Protein AF-A0AAD8AQG2-F1 (afdb_monomer_lite)

Secondary structure (DSSP, 8-state):
----GGGGGTSS-SSSS--HHHHHHHHHHHTTTS-STTPPPSGGGEEE---HHHHHHHHHHHHHHHHHHHHHHHHHHHHHHHHHHHHHHTS-HHHHHHHHHHHHS-GGG--HHHHHHHHH-GGG---TTTGGGT-HHHHHHHHHHHHHHHHHHHTTSPPP-EEE---PPTT-----EEEGGG-TTSEEEE------GGGS--

Organism: Biomphalaria pfeifferi (NCBI:txid112525)

Structure (mmCIF, N/CA/C/O backbone):
data_AF-A0AAD8AQG2-F1
#
_entry.id   AF-A0AAD8AQG2-F1
#
loop_
_atom_site.group_PDB
_atom_site.id
_atom_site.type_symbol
_atom_site.label_atom_id
_atom_site.label_alt_id
_atom_site.label_comp_id
_atom_site.label_asym_id
_atom_site.label_entity_id
_atom_site.label_seq_id
_atom_site.pdbx_PDB_ins_code
_atom_site.Cartn_x
_atom_site.Cartn_y
_atom_site.Cartn_z
_atom_site.occupancy
_atom_site.B_iso_or_equiv
_atom_site.auth_seq_id
_atom_site.auth_comp_id
_atom_site.auth_asym_id
_atom_site.auth_atom_id
_atom_site.pdbx_PDB_model_num
ATOM 1 N N . MET A 1 1 ? 20.136 17.954 -33.562 1.00 39.88 1 MET A N 1
ATOM 2 C CA . MET A 1 1 ? 18.792 17.730 -34.135 1.00 39.88 1 MET A CA 1
ATOM 3 C C . MET A 1 1 ? 18.296 16.401 -33.600 1.00 39.88 1 MET A C 1
ATOM 5 O O . MET A 1 1 ? 18.962 15.406 -33.838 1.00 39.88 1 MET A O 1
ATOM 9 N N . ALA A 1 2 ? 17.225 16.388 -32.808 1.00 46.78 2 ALA A N 1
ATOM 10 C CA . ALA A 1 2 ? 16.608 15.146 -32.346 1.00 46.78 2 ALA A CA 1
ATOM 11 C C . ALA A 1 2 ? 15.548 14.725 -33.372 1.00 46.78 2 ALA A C 1
ATOM 13 O O . ALA A 1 2 ? 14.702 15.540 -33.731 1.00 46.78 2 ALA A O 1
ATOM 14 N N . TRP A 1 3 ? 15.620 13.493 -33.871 1.00 62.47 3 TRP A N 1
ATOM 15 C CA . TRP A 1 3 ? 14.586 12.920 -34.733 1.00 62.47 3 TRP A CA 1
ATOM 16 C C . TRP A 1 3 ? 13.402 12.503 -33.856 1.00 62.47 3 TRP A C 1
ATOM 18 O O . TRP A 1 3 ? 13.577 11.769 -32.883 1.00 62.47 3 TRP A O 1
ATOM 28 N N . THR A 1 4 ? 12.197 12.986 -34.154 1.00 68.88 4 THR A N 1
ATOM 29 C CA . THR A 1 4 ? 10.999 12.612 -33.395 1.00 68.88 4 THR A CA 1
ATOM 30 C C . THR A 1 4 ? 10.341 11.396 -34.033 1.00 68.88 4 THR A C 1
ATOM 32 O O . THR A 1 4 ? 9.684 11.512 -35.060 1.00 68.88 4 THR A O 1
ATOM 35 N N . VAL A 1 5 ? 10.440 10.232 -33.393 1.00 81.56 5 VAL A N 1
ATOM 36 C CA . VAL A 1 5 ? 9.781 8.999 -33.868 1.00 81.56 5 VAL A CA 1
ATOM 37 C C . VAL A 1 5 ? 8.261 8.988 -33.637 1.00 81.56 5 VAL A C 1
ATOM 39 O O . VAL A 1 5 ? 7.582 8.069 -34.069 1.00 81.56 5 VAL A O 1
ATOM 42 N N . GLY A 1 6 ? 7.692 9.994 -32.962 1.00 82.69 6 GLY A N 1
ATOM 43 C CA . GLY A 1 6 ? 6.295 9.980 -32.505 1.00 82.69 6 GLY A CA 1
ATOM 44 C C . GLY A 1 6 ? 5.243 9.856 -33.615 1.00 82.69 6 GLY A C 1
ATOM 45 O O . GLY A 1 6 ? 4.237 9.182 -33.416 1.00 82.69 6 GLY A O 1
ATOM 46 N N . CYS A 1 7 ? 5.480 10.427 -34.804 1.00 88.38 7 CYS A N 1
ATOM 47 C CA . CYS A 1 7 ? 4.538 10.272 -35.923 1.00 88.38 7 CYS A CA 1
ATOM 48 C C . CYS A 1 7 ? 4.459 8.817 -36.416 1.00 88.38 7 CYS A C 1
ATOM 50 O O . CYS A 1 7 ? 3.420 8.412 -36.935 1.00 88.38 7 CYS A O 1
ATOM 52 N N . ALA A 1 8 ? 5.518 8.026 -36.196 1.00 94.19 8 ALA A N 1
ATOM 53 C CA . ALA A 1 8 ? 5.560 6.615 -36.555 1.00 94.19 8 ALA A CA 1
ATOM 54 C C . ALA A 1 8 ? 4.689 5.722 -35.645 1.00 94.19 8 ALA A C 1
ATOM 56 O O . ALA A 1 8 ? 4.584 4.524 -35.871 1.00 94.19 8 ALA A O 1
ATOM 57 N N . GLN A 1 9 ? 4.031 6.266 -34.614 1.00 93.81 9 GLN A N 1
ATOM 58 C CA . GLN A 1 9 ? 3.146 5.480 -33.749 1.00 93.81 9 GLN A CA 1
ATOM 59 C C . GLN A 1 9 ? 1.919 4.944 -34.501 1.00 93.81 9 GLN A C 1
ATOM 61 O O . GLN A 1 9 ? 1.492 3.810 -34.279 1.00 93.8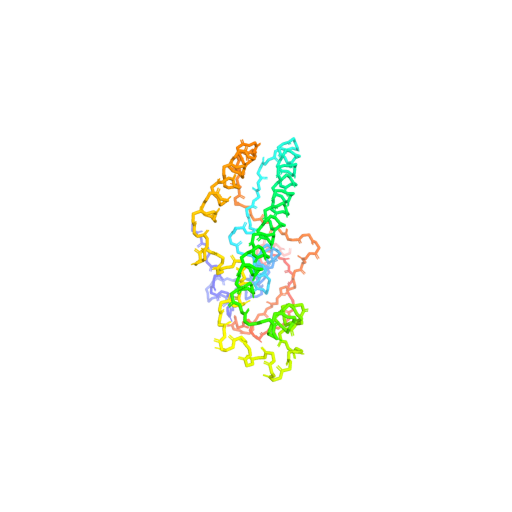1 9 GLN A O 1
ATOM 66 N N . CYS A 1 10 ? 1.336 5.746 -35.395 1.00 94.88 10 CYS A N 1
ATOM 67 C CA . CYS A 1 10 ? 0.058 5.423 -36.039 1.00 94.88 10 CYS A CA 1
ATOM 68 C C . CYS A 1 10 ? 0.199 5.007 -37.511 1.00 94.88 10 CYS A C 1
ATOM 70 O O . CYS A 1 10 ? -0.660 4.313 -38.048 1.00 94.88 10 CYS A O 1
ATOM 72 N N . HIS A 1 11 ? 1.245 5.450 -38.192 1.00 94.31 11 HIS A N 1
ATOM 73 C CA . HIS A 1 11 ? 1.512 5.155 -39.598 1.00 94.31 11 HIS A CA 1
ATOM 74 C C . HIS A 1 11 ? 3.012 5.296 -39.849 1.00 94.31 11 HIS A C 1
ATOM 76 O O . HIS A 1 11 ? 3.701 5.821 -38.987 1.00 94.31 11 HIS A O 1
ATOM 82 N N . ASP A 1 12 ? 3.529 4.880 -41.004 1.00 93.44 12 ASP A N 1
ATOM 83 C CA . ASP A 1 12 ? 4.932 5.151 -41.345 1.00 93.44 12 ASP A CA 1
ATOM 84 C C . ASP A 1 12 ? 5.211 6.654 -41.305 1.00 93.44 12 ASP A C 1
ATOM 86 O O . ASP A 1 12 ? 4.379 7.460 -41.732 1.00 93.44 12 ASP A O 1
ATOM 90 N N . HIS A 1 13 ? 6.357 7.053 -40.763 1.00 92.75 13 HIS A N 1
ATOM 91 C CA . HIS A 1 13 ? 6.675 8.461 -40.594 1.00 92.75 13 HIS A CA 1
ATOM 92 C C . HIS A 1 13 ? 6.576 9.214 -41.933 1.00 92.75 13 HIS A C 1
ATOM 94 O O . HIS A 1 13 ? 6.994 8.733 -42.981 1.00 92.75 13 HIS A O 1
ATOM 100 N N . ARG A 1 14 ? 5.981 10.414 -41.911 1.00 89.69 14 ARG A N 1
ATOM 101 C CA . ARG A 1 14 ? 5.575 11.119 -43.139 1.00 89.69 14 ARG A CA 1
ATOM 102 C C . ARG A 1 14 ? 6.747 11.531 -44.039 1.00 89.69 14 ARG A C 1
ATOM 104 O O . ARG A 1 14 ? 6.569 11.619 -45.250 1.00 89.69 14 ARG A O 1
ATOM 111 N N . TYR A 1 15 ? 7.881 11.879 -43.437 1.00 88.81 15 TYR A N 1
ATOM 112 C CA . TYR A 1 15 ? 9.027 12.468 -44.140 1.00 88.81 15 TYR A CA 1
ATOM 113 C C . TYR A 1 15 ? 10.280 11.603 -44.005 1.00 88.81 15 TYR A C 1
ATOM 115 O O . TYR A 1 15 ? 10.919 11.281 -44.999 1.00 88.81 15 TYR A O 1
ATOM 123 N N . ASP A 1 16 ? 10.601 11.209 -42.775 1.00 89.38 16 ASP A N 1
ATOM 124 C CA . ASP A 1 16 ? 11.723 10.314 -42.489 1.00 89.38 16 ASP A CA 1
ATOM 125 C C . ASP A 1 16 ? 11.406 8.836 -42.795 1.00 89.38 16 ASP A C 1
ATOM 127 O O . ASP A 1 16 ? 10.269 8.408 -42.591 1.00 89.38 16 ASP A O 1
ATOM 131 N N . PRO A 1 17 ? 12.401 8.032 -43.219 1.00 90.50 17 PRO A N 1
ATOM 132 C CA . PRO A 1 17 ? 12.257 6.604 -43.525 1.00 90.50 17 PRO A CA 1
ATOM 133 C C . PRO A 1 17 ? 12.178 5.744 -42.248 1.00 90.50 17 PRO A C 1
ATOM 135 O O . PRO A 1 17 ? 12.992 4.851 -42.025 1.00 90.50 17 PRO A O 1
ATOM 138 N N . ILE A 1 18 ? 11.216 6.043 -41.375 1.00 92.31 18 ILE A N 1
ATOM 139 C CA . ILE A 1 18 ? 10.951 5.306 -40.135 1.00 92.31 18 ILE A CA 1
ATOM 140 C C . ILE A 1 18 ? 9.592 4.630 -40.281 1.00 92.31 18 ILE A C 1
ATOM 142 O O . ILE A 1 18 ? 8.562 5.307 -40.334 1.00 92.31 18 ILE A O 1
ATOM 146 N N . SER A 1 19 ? 9.584 3.300 -40.335 1.00 94.31 19 SER A N 1
ATOM 147 C CA . SER A 1 19 ? 8.335 2.542 -40.411 1.00 94.31 19 SER A CA 1
ATOM 148 C C . SER A 1 19 ? 7.577 2.561 -39.081 1.00 94.31 19 SER A C 1
ATOM 150 O O . SER A 1 19 ? 8.167 2.738 -38.009 1.00 94.31 19 SER A O 1
ATOM 152 N N . GLN A 1 20 ? 6.266 2.315 -39.128 1.00 95.12 20 GLN A N 1
ATOM 153 C CA . GLN A 1 20 ? 5.466 2.097 -37.923 1.00 95.12 20 GLN A CA 1
ATOM 154 C C . GLN A 1 20 ? 6.052 0.943 -37.096 1.00 95.12 20 GLN A C 1
ATOM 156 O O . GLN A 1 20 ? 6.169 1.024 -35.875 1.00 95.12 20 GLN A O 1
ATOM 161 N N . THR A 1 21 ? 6.497 -0.118 -37.770 1.00 95.75 21 THR A N 1
ATOM 162 C CA . THR A 1 21 ? 7.158 -1.263 -37.140 1.00 95.75 21 THR A CA 1
ATOM 163 C C . THR A 1 21 ? 8.397 -0.839 -36.356 1.00 95.75 21 THR A C 1
ATOM 165 O O . THR A 1 21 ? 8.537 -1.244 -35.206 1.00 95.75 21 THR A O 1
ATOM 168 N N . ASP A 1 22 ? 9.261 0.019 -36.909 1.00 95.00 22 ASP A N 1
ATOM 169 C CA . ASP A 1 22 ? 10.470 0.497 -36.220 1.00 95.00 22 ASP A CA 1
ATOM 170 C C . ASP A 1 22 ? 10.152 1.263 -34.930 1.00 95.00 22 ASP A C 1
ATOM 172 O O . ASP A 1 22 ? 10.840 1.087 -33.922 1.00 95.00 22 ASP A O 1
ATOM 176 N N . TYR A 1 23 ? 9.073 2.055 -34.916 1.00 95.00 23 TYR A N 1
ATOM 177 C CA . TYR A 1 23 ? 8.592 2.693 -33.687 1.00 95.00 23 TYR A CA 1
ATOM 178 C C . TYR A 1 23 ? 8.267 1.655 -32.606 1.00 95.00 23 TYR A C 1
ATOM 180 O O . TYR A 1 23 ? 8.705 1.787 -31.459 1.00 95.00 23 TYR A O 1
ATOM 188 N N . TYR A 1 24 ? 7.538 0.594 -32.965 1.00 95.69 24 TYR A N 1
ATOM 189 C CA . TYR A 1 24 ? 7.169 -0.456 -32.014 1.00 95.69 24 TYR A CA 1
ATOM 190 C C . TYR A 1 24 ? 8.345 -1.347 -31.608 1.00 95.69 24 TYR A C 1
ATOM 192 O O . TYR A 1 24 ? 8.391 -1.773 -30.457 1.00 95.69 24 TYR A O 1
ATOM 200 N N . ARG A 1 25 ? 9.339 -1.555 -32.479 1.00 95.31 25 ARG A N 1
ATOM 201 C CA . ARG A 1 25 ? 10.600 -2.237 -32.131 1.00 95.31 25 ARG A CA 1
ATOM 202 C C . ARG A 1 25 ? 11.389 -1.477 -31.069 1.00 95.31 25 ARG A C 1
ATOM 204 O O . ARG A 1 25 ? 11.895 -2.095 -30.135 1.00 95.31 25 ARG A O 1
ATOM 211 N N . ILE A 1 26 ? 11.458 -0.148 -31.173 1.00 94.06 26 ILE A N 1
ATOM 212 C CA . ILE A 1 26 ? 12.107 0.685 -30.151 1.00 94.06 26 ILE A CA 1
ATOM 213 C C . ILE A 1 26 ? 11.290 0.671 -28.863 1.00 94.06 26 ILE A C 1
ATOM 215 O O . ILE A 1 26 ? 11.850 0.494 -27.783 1.00 94.06 26 ILE A O 1
ATOM 219 N N . ARG A 1 27 ? 9.962 0.816 -28.953 1.00 93.69 27 ARG A N 1
ATOM 220 C CA . ARG A 1 27 ? 9.075 0.735 -27.783 1.00 93.69 27 ARG A CA 1
ATOM 221 C C . ARG A 1 27 ? 9.254 -0.587 -27.029 1.00 93.69 27 ARG A C 1
ATOM 223 O O . ARG A 1 27 ? 9.295 -0.565 -25.801 1.00 93.69 27 ARG A O 1
ATOM 230 N N . ALA A 1 28 ? 9.402 -1.699 -27.747 1.00 95.06 28 ALA A N 1
ATOM 231 C CA . ALA A 1 28 ? 9.587 -3.026 -27.167 1.00 95.06 28 ALA A CA 1
ATOM 232 C C . ALA A 1 28 ? 10.822 -3.137 -26.262 1.00 95.06 28 ALA A C 1
ATOM 234 O O . ALA A 1 28 ? 10.808 -3.914 -25.313 1.00 95.06 28 ALA A O 1
ATOM 235 N N . ILE A 1 29 ? 11.863 -2.325 -26.492 1.00 94.38 29 ILE A N 1
ATOM 236 C CA . ILE A 1 29 ? 13.048 -2.267 -25.617 1.00 94.38 29 ILE A CA 1
ATOM 237 C C . ILE A 1 29 ? 12.671 -1.769 -24.214 1.00 94.38 29 ILE A C 1
ATOM 239 O O . ILE A 1 29 ? 13.228 -2.227 -23.224 1.00 94.38 29 ILE A O 1
ATOM 243 N N . PHE A 1 30 ? 11.720 -0.838 -24.114 1.00 93.19 30 PHE A N 1
ATOM 244 C CA . PHE A 1 30 ? 11.351 -0.208 -22.844 1.00 93.19 30 PHE A CA 1
ATOM 245 C C . PHE A 1 30 ? 10.144 -0.856 -22.163 1.00 93.19 30 PHE A C 1
ATOM 247 O O . PHE A 1 30 ? 9.907 -0.598 -20.983 1.00 93.19 30 PHE A O 1
ATOM 254 N N . GLU A 1 31 ? 9.368 -1.675 -22.874 1.00 93.38 31 GLU A N 1
ATOM 255 C CA . GLU A 1 31 ? 8.121 -2.253 -22.363 1.00 93.38 31 GLU A CA 1
ATOM 256 C C . GLU A 1 31 ? 8.299 -3.136 -21.111 1.00 93.38 31 GLU A C 1
ATOM 258 O O . GLU A 1 31 ? 7.448 -3.031 -20.233 1.00 93.38 31 GLU A O 1
ATOM 263 N N . PRO A 1 32 ? 9.398 -3.897 -20.910 1.00 92.31 32 PRO A N 1
ATOM 264 C CA . PRO A 1 32 ? 9.628 -4.611 -19.645 1.00 92.31 32 PRO A CA 1
ATOM 265 C C . PRO A 1 32 ? 9.692 -3.700 -18.407 1.00 92.31 32 PRO A C 1
ATOM 267 O O . PRO A 1 32 ? 9.292 -4.093 -17.310 1.00 92.31 32 PRO A O 1
ATOM 270 N N . GLY A 1 33 ? 10.169 -2.462 -18.568 1.00 91.06 33 GLY A N 1
ATOM 271 C CA . GLY A 1 33 ? 10.173 -1.456 -17.505 1.00 91.06 33 GLY A CA 1
ATOM 272 C C . GLY A 1 33 ? 8.954 -0.530 -17.531 1.00 91.06 33 GLY A C 1
ATOM 273 O O . GLY A 1 33 ? 8.608 0.047 -16.502 1.00 91.06 33 GLY A O 1
ATOM 274 N N . LEU A 1 34 ? 8.278 -0.367 -18.668 1.00 91.75 34 LEU A N 1
ATOM 275 C CA . LEU A 1 34 ? 7.120 0.519 -18.874 1.00 91.75 34 LEU A CA 1
ATOM 276 C C . LEU A 1 34 ? 5.903 -0.258 -19.397 1.00 91.75 34 LEU A C 1
ATOM 278 O O . LEU A 1 34 ? 5.247 0.166 -20.349 1.00 91.75 34 LEU A O 1
ATOM 282 N N . ASP A 1 35 ? 5.598 -1.389 -18.764 1.00 91.94 35 ASP A N 1
ATOM 283 C CA . ASP A 1 35 ? 4.440 -2.208 -19.113 1.00 91.94 35 ASP A CA 1
ATOM 284 C C . ASP A 1 35 ? 3.153 -1.416 -18.846 1.00 91.94 35 ASP A C 1
ATOM 286 O O . ASP A 1 35 ? 2.835 -1.054 -17.714 1.00 91.94 35 ASP A O 1
ATOM 290 N N . TRP A 1 36 ? 2.413 -1.114 -19.908 1.00 88.88 36 TRP A N 1
ATOM 291 C CA . TRP A 1 36 ? 1.173 -0.345 -19.832 1.00 88.88 36 TRP A CA 1
ATOM 292 C C . TRP A 1 36 ? -0.011 -1.177 -19.329 1.00 88.88 36 TRP A C 1
ATOM 294 O O . TRP A 1 36 ? -0.973 -0.607 -18.817 1.00 88.88 36 TRP A O 1
ATOM 304 N N . LYS A 1 37 ? 0.044 -2.511 -19.453 1.00 90.94 37 LYS A N 1
ATOM 305 C CA . LYS A 1 37 ? -0.979 -3.420 -18.912 1.00 90.94 37 LYS A CA 1
ATOM 306 C C . LYS A 1 37 ? -0.781 -3.637 -17.418 1.00 90.94 37 LYS A C 1
ATOM 308 O O . LYS A 1 37 ? -1.753 -3.820 -16.693 1.00 90.94 37 LYS A O 1
ATOM 313 N N . GLN A 1 38 ? 0.470 -3.605 -16.967 1.00 90.88 38 GLN A N 1
ATOM 314 C CA . GLN A 1 38 ? 0.851 -3.732 -15.561 1.00 90.88 38 GLN A CA 1
ATOM 315 C C . GLN A 1 38 ? 1.612 -2.491 -15.097 1.00 90.88 38 GLN A C 1
ATOM 317 O O . GLN A 1 38 ? 2.776 -2.546 -14.695 1.00 90.88 38 GLN A O 1
ATOM 322 N N . TRP A 1 39 ? 0.939 -1.343 -15.186 1.00 90.94 39 TRP A N 1
ATOM 323 C CA . TRP A 1 39 ? 1.569 -0.063 -14.908 1.00 90.94 39 TRP A CA 1
ATOM 324 C C . TRP A 1 39 ? 2.047 0.043 -13.458 1.00 90.94 39 TRP A C 1
ATOM 326 O O . TRP A 1 39 ? 1.263 0.044 -12.510 1.00 90.94 39 TRP A O 1
ATOM 336 N N . ARG A 1 40 ? 3.361 0.201 -13.307 1.00 90.44 40 ARG A N 1
ATOM 337 C CA . ARG A 1 40 ? 4.034 0.516 -12.044 1.00 90.44 40 ARG A CA 1
ATOM 338 C C . ARG A 1 40 ? 4.045 2.024 -11.814 1.00 90.44 40 ARG A C 1
ATOM 340 O O . ARG A 1 40 ? 4.603 2.768 -12.629 1.00 90.44 40 ARG A O 1
ATOM 347 N N . ASP A 1 41 ? 3.457 2.474 -10.706 1.00 90.12 41 ASP A N 1
ATOM 348 C CA . ASP A 1 41 ? 3.454 3.881 -10.303 1.00 90.12 41 ASP A CA 1
ATOM 349 C C . ASP A 1 41 ? 4.863 4.373 -9.918 1.00 90.12 41 ASP A C 1
ATOM 351 O O . ASP A 1 41 ? 5.814 3.596 -9.810 1.00 90.12 41 ASP A O 1
ATOM 355 N N . ARG A 1 42 ? 5.007 5.682 -9.691 1.00 88.12 42 ARG A N 1
ATOM 356 C CA . ARG A 1 42 ? 6.297 6.316 -9.381 1.00 88.12 42 ARG A CA 1
ATOM 357 C C . ARG A 1 42 ? 6.992 5.696 -8.163 1.00 88.12 42 ARG A C 1
ATOM 359 O O . ARG A 1 42 ? 8.199 5.481 -8.225 1.00 88.12 42 ARG A O 1
ATOM 366 N N . ASN A 1 43 ? 6.266 5.418 -7.084 1.00 89.94 43 ASN A N 1
ATOM 367 C CA . ASN A 1 43 ? 6.857 4.948 -5.831 1.00 89.94 43 ASN A CA 1
ATOM 368 C C . ASN A 1 43 ? 7.327 3.497 -5.950 1.00 89.94 43 ASN A C 1
ATOM 370 O O . ASN A 1 43 ? 8.389 3.159 -5.438 1.00 89.94 43 ASN A O 1
ATOM 374 N N . SER A 1 44 ? 6.618 2.664 -6.716 1.00 88.00 44 SER A N 1
ATOM 375 C CA . SER A 1 44 ? 7.046 1.286 -7.002 1.00 88.00 44 SER A CA 1
ATOM 376 C C . SER A 1 44 ? 8.323 1.183 -7.855 1.00 88.00 44 SER A C 1
ATOM 378 O O . SER A 1 44 ? 8.861 0.090 -8.035 1.00 88.00 44 SER A O 1
ATOM 380 N N . ARG A 1 45 ? 8.815 2.304 -8.404 1.00 88.88 45 ARG A N 1
ATOM 381 C CA . ARG A 1 45 ? 10.053 2.414 -9.203 1.00 88.88 45 ARG A CA 1
ATOM 382 C C . ARG A 1 45 ? 11.225 3.005 -8.415 1.00 88.88 45 ARG A C 1
ATOM 384 O O . ARG A 1 45 ? 12.295 3.233 -8.981 1.00 88.88 45 ARG A O 1
ATOM 391 N N . LEU A 1 46 ? 11.021 3.278 -7.129 1.00 91.62 46 LEU A N 1
ATOM 392 C CA . LEU A 1 46 ? 12.075 3.719 -6.231 1.00 91.62 46 LEU A CA 1
ATOM 393 C C . LEU A 1 46 ? 12.824 2.502 -5.696 1.00 91.62 46 LEU A C 1
ATOM 395 O O . LEU A 1 46 ? 12.226 1.567 -5.166 1.00 91.62 46 LEU A O 1
ATOM 399 N N . VAL A 1 47 ? 14.145 2.528 -5.815 1.00 90.38 47 VAL A N 1
ATOM 400 C CA . VAL A 1 47 ? 15.031 1.524 -5.229 1.00 90.38 47 VAL A CA 1
ATOM 401 C C . VAL A 1 47 ? 15.785 2.187 -4.093 1.00 90.38 47 VAL A C 1
ATOM 403 O O . VAL A 1 47 ? 16.426 3.216 -4.295 1.00 90.38 47 VAL A O 1
ATOM 406 N N . ASN A 1 48 ? 15.702 1.617 -2.892 1.00 92.19 48 ASN A N 1
ATOM 407 C CA . ASN A 1 48 ? 16.503 2.107 -1.781 1.00 92.19 48 ASN A CA 1
ATOM 408 C C . ASN A 1 48 ? 17.952 1.628 -1.942 1.00 92.19 48 ASN A C 1
ATOM 410 O O . ASN A 1 48 ? 18.206 0.430 -2.095 1.00 92.19 48 ASN A O 1
ATOM 414 N N . LEU A 1 49 ? 18.893 2.566 -1.899 1.00 93.31 49 LEU A N 1
ATOM 415 C CA . LEU A 1 49 ? 20.329 2.330 -2.029 1.00 93.31 49 LEU A CA 1
ATOM 416 C C . LEU A 1 49 ? 20.986 1.866 -0.719 1.00 93.31 49 LEU A C 1
ATOM 418 O O . LEU A 1 49 ? 22.192 2.024 -0.536 1.00 93.31 49 LEU A O 1
ATOM 422 N N . TRP A 1 50 ? 20.208 1.286 0.195 1.00 94.94 50 TRP A N 1
ATOM 423 C CA . TRP A 1 50 ? 20.738 0.654 1.394 1.00 94.94 50 TRP A CA 1
ATOM 424 C C . TRP A 1 50 ? 21.756 -0.440 1.067 1.00 94.94 50 TRP A C 1
ATOM 426 O O . TRP A 1 50 ? 21.528 -1.307 0.212 1.00 94.94 50 TRP A O 1
ATOM 436 N N . ASN A 1 51 ? 22.859 -0.439 1.811 1.00 95.06 51 ASN A N 1
ATOM 437 C CA . ASN A 1 51 ? 23.801 -1.552 1.823 1.00 95.06 51 ASN A CA 1
ATOM 438 C C . ASN A 1 51 ? 23.196 -2.778 2.554 1.00 95.06 51 ASN A C 1
ATOM 440 O O . ASN A 1 51 ? 22.080 -2.731 3.074 1.00 95.06 51 ASN A O 1
ATOM 444 N N . ALA A 1 52 ? 23.913 -3.905 2.570 1.00 95.44 52 ALA A N 1
ATOM 445 C CA . ALA A 1 52 ? 23.407 -5.146 3.166 1.00 95.44 52 ALA A CA 1
ATOM 446 C C . ALA A 1 52 ? 23.087 -5.011 4.669 1.00 95.44 52 ALA A C 1
ATOM 448 O O . ALA A 1 52 ? 22.060 -5.514 5.118 1.00 95.44 52 ALA A O 1
ATOM 449 N N . GLU A 1 53 ? 23.924 -4.295 5.420 1.00 95.31 53 GLU A N 1
ATOM 450 C CA . GLU A 1 53 ? 23.732 -4.049 6.853 1.00 95.31 53 GLU A CA 1
ATOM 451 C C . GLU A 1 53 ? 22.485 -3.192 7.108 1.00 95.31 53 GLU A C 1
ATOM 453 O O . GLU A 1 53 ? 21.616 -3.562 7.892 1.00 95.31 53 GLU A O 1
ATOM 458 N N . GLN A 1 54 ? 22.326 -2.091 6.374 1.00 96.00 54 GLN A N 1
ATOM 459 C CA . GLN A 1 54 ? 21.158 -1.214 6.472 1.00 96.00 54 GLN A CA 1
ATOM 460 C C . GLN A 1 54 ? 19.858 -1.952 6.136 1.00 96.00 54 GLN A C 1
ATOM 462 O O . GLN A 1 54 ? 18.852 -1.745 6.810 1.00 96.00 54 GLN A O 1
ATOM 467 N N . LYS A 1 55 ? 19.875 -2.856 5.147 1.00 94.69 55 LYS A N 1
ATOM 468 C CA . LYS A 1 55 ? 18.720 -3.715 4.840 1.00 94.69 55 LYS A CA 1
ATOM 469 C C . LYS A 1 55 ? 18.363 -4.636 6.006 1.00 94.69 55 LYS A C 1
ATOM 471 O O . LYS A 1 55 ? 17.183 -4.797 6.296 1.00 94.69 55 LYS A O 1
ATOM 476 N N . GLN A 1 56 ? 19.356 -5.215 6.682 1.00 95.56 56 GLN A N 1
ATOM 477 C CA . GLN A 1 56 ? 19.122 -6.056 7.861 1.00 95.56 56 GLN A CA 1
ATOM 478 C C . GLN A 1 56 ? 18.552 -5.249 9.032 1.00 95.56 56 GLN A C 1
ATOM 480 O O . GLN A 1 56 ? 17.587 -5.689 9.652 1.00 95.56 56 GLN A O 1
ATOM 485 N N . ILE A 1 57 ? 19.093 -4.055 9.298 1.00 95.50 57 ILE A N 1
ATOM 486 C CA . ILE A 1 57 ? 18.572 -3.158 10.342 1.00 95.50 57 ILE A CA 1
ATOM 487 C C . ILE A 1 57 ? 17.129 -2.757 10.019 1.00 95.50 57 ILE A C 1
ATOM 489 O O . ILE A 1 57 ? 16.261 -2.853 10.881 1.00 95.50 57 ILE A O 1
ATOM 493 N N . ALA A 1 58 ? 16.849 -2.347 8.779 1.00 95.31 58 ALA A N 1
ATOM 494 C CA . ALA A 1 58 ? 15.502 -1.974 8.359 1.00 95.31 58 ALA A CA 1
ATOM 495 C C . ALA A 1 58 ? 14.508 -3.136 8.507 1.00 95.31 58 ALA A C 1
ATOM 497 O O . ALA A 1 58 ? 13.438 -2.935 9.074 1.00 95.31 58 ALA A O 1
ATOM 498 N N . ALA A 1 59 ? 14.881 -4.349 8.086 1.00 95.62 59 ALA A N 1
ATOM 499 C CA . ALA A 1 59 ? 14.046 -5.537 8.250 1.00 95.62 59 ALA A CA 1
ATOM 500 C C . ALA A 1 59 ? 13.775 -5.859 9.732 1.00 95.62 59 ALA A C 1
ATOM 502 O O . ALA A 1 59 ? 12.647 -6.177 10.100 1.00 95.62 59 ALA A O 1
ATOM 503 N N . ALA A 1 60 ? 14.780 -5.726 10.604 1.00 96.44 60 ALA A N 1
ATOM 504 C CA . ALA A 1 60 ? 14.601 -5.911 12.044 1.00 96.44 60 ALA A CA 1
ATOM 505 C C . ALA A 1 60 ? 13.646 -4.864 12.647 1.00 96.44 60 ALA A C 1
ATOM 507 O O . ALA A 1 60 ? 12.784 -5.207 13.454 1.00 96.44 60 ALA A O 1
ATOM 508 N N . VAL A 1 61 ? 13.755 -3.603 12.219 1.00 97.00 61 VAL A N 1
ATOM 509 C CA . VAL A 1 61 ? 12.840 -2.527 12.631 1.00 97.00 61 VAL A CA 1
ATOM 510 C C . VAL A 1 61 ? 11.413 -2.794 12.146 1.00 97.00 61 VAL A C 1
ATOM 512 O O . VAL A 1 61 ? 10.468 -2.606 12.906 1.00 97.00 61 VAL A O 1
ATOM 515 N N . GLU A 1 62 ? 11.232 -3.269 10.913 1.00 95.69 62 GLU A N 1
ATOM 516 C CA . GLU A 1 62 ? 9.917 -3.648 10.380 1.00 95.69 62 GLU A CA 1
ATOM 517 C C . GLU A 1 62 ? 9.275 -4.788 11.184 1.00 95.69 62 GLU A C 1
ATOM 519 O O . GLU A 1 62 ? 8.079 -4.734 11.474 1.00 95.69 62 GLU A O 1
ATOM 524 N N . MET A 1 63 ? 10.064 -5.777 11.618 1.00 96.62 63 MET A N 1
ATOM 525 C CA . MET A 1 63 ? 9.588 -6.834 12.517 1.00 96.62 63 MET A CA 1
ATOM 526 C C . MET A 1 63 ? 9.170 -6.285 13.888 1.00 96.62 63 MET A C 1
ATOM 528 O O . MET A 1 63 ? 8.103 -6.644 14.386 1.00 96.62 63 MET A O 1
ATOM 532 N N . GLU A 1 64 ? 9.966 -5.389 14.482 1.00 97.12 64 GLU A N 1
ATOM 533 C CA . GLU A 1 64 ? 9.648 -4.749 15.769 1.00 97.12 64 GLU A CA 1
ATOM 534 C C . GLU A 1 64 ? 8.357 -3.913 15.676 1.00 97.12 64 GLU A C 1
ATOM 536 O O . GLU A 1 64 ? 7.510 -3.962 16.570 1.00 97.12 64 GLU A O 1
ATOM 541 N N . LEU A 1 65 ? 8.157 -3.194 14.566 1.00 96.94 65 LEU A N 1
ATOM 542 C CA . LEU A 1 65 ? 6.925 -2.445 14.294 1.00 96.94 65 LEU A CA 1
ATOM 543 C C . LEU A 1 65 ? 5.709 -3.359 14.123 1.00 96.94 65 LEU A C 1
ATOM 545 O O . LEU A 1 65 ? 4.636 -3.031 14.628 1.00 96.94 65 LEU A O 1
ATOM 549 N N . ALA A 1 66 ? 5.858 -4.495 13.438 1.00 97.19 66 ALA A N 1
ATOM 550 C CA . ALA A 1 66 ? 4.777 -5.466 13.283 1.00 97.19 66 ALA A CA 1
ATOM 551 C C . ALA A 1 66 ? 4.373 -6.087 14.631 1.00 97.19 66 ALA A C 1
ATOM 553 O O . ALA A 1 66 ? 3.183 -6.238 14.912 1.00 97.19 66 ALA A O 1
ATOM 554 N N . GLU A 1 67 ? 5.343 -6.395 15.497 1.00 96.88 67 GLU A N 1
ATOM 555 C CA . GLU A 1 67 ? 5.072 -6.871 16.856 1.00 96.88 67 GLU A CA 1
ATOM 556 C C . GLU A 1 67 ? 4.377 -5.794 17.704 1.00 96.88 67 GLU A C 1
ATOM 558 O O . GLU A 1 67 ? 3.403 -6.087 18.405 1.00 96.88 67 GLU A O 1
ATOM 563 N N . LEU A 1 68 ? 4.839 -4.539 17.620 1.00 97.19 68 LEU A N 1
ATOM 564 C CA . LEU A 1 68 ? 4.211 -3.408 18.303 1.00 97.19 68 LEU A CA 1
ATOM 565 C C . LEU A 1 68 ? 2.757 -3.227 17.858 1.00 97.19 68 LEU A C 1
ATOM 567 O O . LEU A 1 68 ? 1.879 -3.041 18.700 1.00 97.19 68 LEU A O 1
ATOM 571 N N . GLU A 1 69 ? 2.492 -3.307 16.557 1.00 96.19 69 GLU A N 1
ATOM 572 C CA . GLU A 1 69 ? 1.143 -3.205 16.005 1.00 96.19 69 GLU A CA 1
ATOM 573 C C . GLU A 1 69 ? 0.247 -4.351 16.495 1.00 96.19 69 GLU A C 1
ATOM 575 O O . GLU A 1 69 ? -0.895 -4.115 16.888 1.00 96.19 69 GLU A O 1
ATOM 580 N N . GLY A 1 70 ? 0.775 -5.577 16.576 1.00 96.38 70 GLY A N 1
ATOM 581 C CA . GLY A 1 70 ? 0.068 -6.708 17.182 1.00 96.38 70 GLY A CA 1
ATOM 582 C C . GLY A 1 70 ? -0.319 -6.448 18.643 1.00 96.38 70 GLY A C 1
ATOM 583 O O . GLY A 1 70 ? -1.472 -6.663 19.025 1.00 96.38 70 GLY A O 1
ATOM 584 N N . LYS A 1 71 ? 0.610 -5.916 19.451 1.00 96.44 71 LYS A N 1
ATOM 585 C CA . LYS A 1 71 ? 0.346 -5.515 20.849 1.00 96.44 71 LYS A CA 1
ATOM 586 C C . LYS A 1 71 ? -0.699 -4.404 20.933 1.00 96.44 71 LYS A C 1
ATOM 588 O O . LYS A 1 71 ? -1.628 -4.503 21.733 1.00 96.44 71 LYS A O 1
ATOM 593 N N . ARG A 1 72 ? -0.587 -3.391 20.068 1.00 96.56 72 ARG A N 1
ATOM 594 C CA . ARG A 1 72 ? -1.527 -2.267 19.975 1.00 96.56 72 ARG A CA 1
ATOM 595 C C . ARG A 1 72 ? -2.941 -2.758 19.719 1.00 96.56 72 ARG A C 1
ATOM 597 O O . ARG A 1 72 ? -3.867 -2.360 20.419 1.00 96.56 72 ARG A O 1
ATOM 604 N N . VAL A 1 73 ? -3.110 -3.636 18.736 1.00 95.81 73 VAL A N 1
ATOM 605 C CA . VAL A 1 73 ? -4.417 -4.189 18.376 1.00 95.81 73 VAL A CA 1
ATOM 606 C C . VAL A 1 73 ? -5.009 -5.007 19.527 1.00 95.81 73 VAL A C 1
ATOM 608 O O . VAL A 1 73 ? -6.173 -4.801 19.861 1.00 95.81 73 VAL A O 1
ATOM 611 N N . ALA A 1 74 ? -4.220 -5.862 20.182 1.00 95.75 74 ALA A N 1
ATOM 612 C CA . ALA A 1 74 ? -4.692 -6.674 21.306 1.00 95.75 74 ALA A CA 1
ATOM 613 C C . ALA A 1 74 ? -5.094 -5.833 22.537 1.00 95.75 74 ALA A C 1
ATOM 615 O O . ALA A 1 74 ? -6.123 -6.088 23.171 1.00 95.75 74 ALA A O 1
ATOM 616 N N . GLU A 1 75 ? -4.312 -4.803 22.875 1.00 95.50 75 GLU A N 1
ATOM 617 C CA . GLU A 1 75 ? -4.644 -3.880 23.968 1.00 95.50 75 GLU A CA 1
ATOM 618 C C . GLU A 1 75 ? -5.885 -3.043 23.621 1.00 95.50 75 GLU A C 1
ATOM 620 O O . GLU A 1 75 ? -6.766 -2.885 24.466 1.00 95.50 75 GLU A O 1
ATOM 625 N N . LEU A 1 76 ? -6.024 -2.588 22.370 1.00 94.94 76 LEU A N 1
ATOM 626 C CA . LEU A 1 76 ? -7.226 -1.885 21.916 1.00 94.94 76 LEU A CA 1
ATOM 627 C C . LEU A 1 76 ? -8.471 -2.776 21.988 1.00 94.94 76 LEU A C 1
ATOM 629 O O . LEU A 1 76 ? -9.509 -2.316 22.454 1.00 94.94 76 LEU A O 1
ATOM 633 N N . ASP A 1 77 ? -8.378 -4.047 21.595 1.00 93.94 77 ASP A N 1
ATOM 634 C CA . ASP A 1 77 ? -9.491 -4.999 21.717 1.00 93.94 77 ASP A CA 1
ATOM 635 C C . ASP A 1 77 ? -9.920 -5.189 23.174 1.00 93.94 77 ASP A C 1
ATOM 637 O O . ASP A 1 77 ? -11.116 -5.217 23.468 1.00 93.94 77 ASP A O 1
ATOM 641 N N . THR A 1 78 ? -8.956 -5.234 24.096 1.00 94.75 78 THR A N 1
ATOM 642 C CA . THR A 1 78 ? -9.228 -5.284 25.539 1.00 94.75 78 THR A CA 1
ATOM 643 C C . THR A 1 78 ? -9.962 -4.026 26.007 1.00 94.75 78 THR A C 1
ATOM 645 O O . THR A 1 78 ? -10.964 -4.126 26.711 1.00 94.75 78 THR A O 1
ATOM 648 N N . ILE A 1 79 ? -9.540 -2.837 25.561 1.00 94.19 79 ILE A N 1
ATOM 649 C CA . ILE A 1 79 ? -10.224 -1.573 25.881 1.00 94.19 79 ILE A CA 1
ATOM 650 C C . ILE A 1 79 ? -11.661 -1.577 25.345 1.00 94.19 79 ILE A C 1
ATOM 652 O O . ILE A 1 79 ? -12.588 -1.198 26.060 1.00 94.19 79 ILE A O 1
ATOM 656 N N . VAL A 1 80 ? -11.876 -2.027 24.107 1.00 93.44 80 VAL A N 1
ATOM 657 C CA . VAL A 1 80 ? -13.224 -2.114 23.522 1.00 93.44 80 VAL A CA 1
ATOM 658 C C . VAL A 1 80 ? -14.093 -3.094 24.320 1.00 93.44 80 VAL A C 1
ATOM 660 O O . VAL A 1 80 ? -15.267 -2.808 24.553 1.00 93.44 80 VAL A O 1
ATOM 663 N N . LEU A 1 81 ? -13.541 -4.228 24.764 1.00 92.25 81 LEU A N 1
ATOM 664 C CA . LEU A 1 81 ? -14.250 -5.185 25.622 1.00 92.25 81 LEU A CA 1
ATOM 665 C C . LEU A 1 81 ? -14.601 -4.586 26.988 1.00 92.25 81 LEU A C 1
ATOM 667 O O . LEU A 1 81 ? -15.726 -4.770 27.451 1.00 92.25 81 LEU A O 1
ATOM 671 N N . ASP A 1 82 ? -13.694 -3.832 27.609 1.00 93.25 82 ASP A N 1
ATOM 672 C CA . ASP A 1 82 ? -13.964 -3.128 28.867 1.00 93.25 82 ASP A CA 1
ATOM 673 C C . ASP A 1 82 ? -15.123 -2.138 28.714 1.00 93.25 82 ASP A C 1
ATOM 675 O O . ASP A 1 82 ? -16.037 -2.117 29.541 1.00 93.25 82 ASP A O 1
ATOM 679 N N . ILE A 1 83 ? -15.107 -1.333 27.645 1.00 91.81 83 ILE A N 1
ATOM 680 C CA . ILE A 1 83 ? -16.171 -0.366 27.345 1.00 91.81 83 ILE A CA 1
ATOM 681 C C . ILE A 1 83 ? -17.491 -1.103 27.118 1.00 91.81 83 ILE A C 1
ATOM 683 O O . ILE A 1 83 ? -18.506 -0.755 27.719 1.00 91.81 83 ILE A O 1
ATOM 687 N N . PHE A 1 84 ? -17.479 -2.162 26.308 1.00 92.19 84 PHE A N 1
ATOM 688 C CA . PHE A 1 84 ? -18.665 -2.974 26.056 1.00 92.19 84 PHE A CA 1
ATOM 689 C C . PHE A 1 84 ? -19.248 -3.559 27.347 1.00 92.19 84 PHE A C 1
ATOM 691 O O . PHE A 1 84 ? -20.448 -3.445 27.584 1.00 92.19 84 PHE A O 1
ATOM 698 N N . ASN A 1 85 ? -18.415 -4.124 28.221 1.00 90.88 85 ASN A N 1
ATOM 699 C CA . ASN A 1 85 ? -18.860 -4.683 29.498 1.00 90.88 85 ASN A CA 1
ATOM 700 C C . ASN A 1 85 ? -19.456 -3.610 30.423 1.00 90.88 85 ASN A C 1
ATOM 702 O O . ASN A 1 85 ? -20.456 -3.869 31.098 1.00 90.88 85 ASN A O 1
ATOM 706 N N . LYS A 1 86 ? -18.895 -2.392 30.427 1.00 90.31 86 LYS A N 1
ATOM 707 C CA . LYS A 1 86 ? -19.469 -1.244 31.149 1.00 90.31 86 LYS A CA 1
ATOM 708 C C . LYS A 1 86 ? -20.844 -0.857 30.605 1.00 90.31 86 LYS A C 1
ATOM 710 O O . LYS A 1 86 ? -21.746 -0.590 31.398 1.00 90.31 86 LYS A O 1
ATOM 715 N N . GLU A 1 87 ? -21.028 -0.855 29.286 1.00 88.44 87 GLU A N 1
ATOM 716 C CA . GLU A 1 87 ? -22.324 -0.565 28.657 1.00 88.44 87 GLU A CA 1
ATOM 717 C C . GLU A 1 87 ? -23.353 -1.677 28.913 1.00 88.44 87 GLU A C 1
ATOM 719 O O . GLU A 1 87 ? -24.496 -1.386 29.262 1.00 88.44 87 GLU A O 1
ATOM 724 N N . VAL A 1 88 ? -22.948 -2.951 28.866 1.00 89.25 88 VAL A N 1
ATOM 725 C CA . VAL A 1 88 ? -23.809 -4.092 29.227 1.00 89.25 88 VAL A CA 1
ATOM 726 C C . VAL A 1 88 ? -24.250 -4.021 30.691 1.00 89.25 88 VAL A C 1
ATOM 728 O O . VAL A 1 88 ? -25.400 -4.329 31.001 1.00 89.25 88 VAL A O 1
ATOM 731 N N . GLY A 1 89 ? -23.385 -3.566 31.602 1.00 87.50 89 GLY A N 1
ATOM 732 C CA . GLY A 1 89 ? -23.731 -3.379 33.015 1.00 87.50 89 GLY A CA 1
ATOM 733 C C . GLY A 1 89 ? -24.896 -2.407 33.249 1.00 87.50 89 GLY A C 1
ATOM 734 O O . GLY A 1 89 ? -25.656 -2.584 34.204 1.00 87.50 89 GLY A O 1
ATOM 735 N N . LYS A 1 90 ? -25.087 -1.430 32.351 1.00 88.25 90 LYS A N 1
ATOM 736 C CA . LYS A 1 90 ? -26.195 -0.458 32.395 1.00 88.25 90 LYS A CA 1
ATOM 737 C C . LYS A 1 90 ? -27.533 -1.042 31.917 1.00 88.25 90 LYS A C 1
ATOM 739 O O . LYS A 1 90 ? -28.568 -0.415 32.129 1.00 88.25 90 LYS A O 1
ATOM 744 N N . LEU A 1 91 ? -27.534 -2.216 31.279 1.00 87.50 91 LEU A N 1
ATOM 745 C CA . LEU A 1 91 ? -28.749 -2.873 30.792 1.00 87.50 91 LEU A CA 1
ATOM 746 C C . LEU A 1 91 ? -29.508 -3.611 31.911 1.00 87.50 91 LEU A C 1
ATOM 748 O O . LEU A 1 91 ? -28.877 -4.100 32.860 1.00 87.50 91 LEU A O 1
ATOM 752 N N . PRO A 1 92 ? -30.839 -3.787 31.758 1.00 87.88 92 PRO A N 1
ATOM 753 C CA . PRO A 1 92 ? -31.624 -4.727 32.557 1.00 87.88 92 PRO A CA 1
ATOM 754 C C . PRO A 1 92 ? -31.051 -6.145 32.476 1.00 87.88 92 PRO A C 1
ATOM 756 O O . PRO A 1 92 ? -30.581 -6.562 31.416 1.00 87.88 92 PRO A O 1
ATOM 759 N N . GLU A 1 93 ? -31.120 -6.895 33.577 1.00 82.75 93 GLU A N 1
ATOM 760 C CA . GLU A 1 93 ? -30.479 -8.210 33.726 1.00 82.75 93 GLU A CA 1
ATOM 761 C C . GLU A 1 93 ? -30.886 -9.210 32.630 1.00 82.75 93 GLU A C 1
ATOM 763 O O . GLU A 1 93 ? -30.030 -9.892 32.071 1.00 82.75 93 GLU A O 1
ATOM 768 N N . GLU A 1 94 ? -32.153 -9.177 32.214 1.00 82.12 94 GLU A N 1
ATOM 769 C CA . GLU A 1 94 ? -32.715 -10.002 31.134 1.00 82.12 94 GLU A CA 1
ATOM 770 C C . GLU A 1 94 ? -32.025 -9.800 29.772 1.00 82.12 94 GLU A C 1
ATOM 772 O O . GLU A 1 94 ? -31.951 -10.724 28.964 1.00 82.12 94 GLU A O 1
ATOM 777 N N . LYS A 1 95 ? -31.492 -8.599 29.501 1.00 82.56 95 LYS A N 1
ATOM 778 C CA . LYS A 1 95 ? -30.873 -8.246 28.210 1.00 82.56 95 LYS A CA 1
ATOM 779 C C . LYS A 1 95 ? -29.350 -8.410 28.201 1.00 82.56 95 LYS A C 1
ATOM 781 O O . LYS A 1 95 ? -28.743 -8.338 27.133 1.00 82.56 95 LYS A O 1
ATOM 786 N N . ARG A 1 96 ? -28.715 -8.641 29.358 1.00 84.75 96 ARG A N 1
ATOM 787 C CA . ARG A 1 96 ? -27.245 -8.702 29.481 1.00 84.75 96 ARG A CA 1
ATOM 788 C C . ARG A 1 96 ? -26.642 -9.901 28.762 1.00 84.75 96 ARG A C 1
ATOM 790 O O . ARG A 1 96 ? -25.674 -9.746 28.023 1.00 84.75 96 ARG A O 1
ATOM 797 N N . GLU A 1 97 ? -27.231 -11.079 28.947 1.00 82.56 97 GLU A N 1
ATOM 798 C CA . GLU A 1 97 ? -26.762 -12.299 28.281 1.00 82.56 97 GLU A CA 1
ATOM 799 C C . GLU A 1 97 ? -27.009 -12.233 26.770 1.00 82.56 97 GLU A C 1
ATOM 801 O O . GLU A 1 97 ? -26.124 -12.560 25.981 1.00 82.56 97 GLU A O 1
ATOM 806 N N . MET A 1 98 ? -28.150 -11.676 26.347 1.00 82.88 98 MET A N 1
ATOM 807 C CA . MET A 1 98 ? -28.428 -11.443 24.927 1.00 82.88 98 MET A CA 1
ATOM 808 C C . MET A 1 98 ? -27.414 -10.480 24.293 1.00 82.88 98 MET A C 1
ATOM 810 O O . MET A 1 98 ? -26.966 -10.721 23.172 1.00 82.88 98 MET A O 1
ATOM 814 N N . ALA A 1 99 ? -26.998 -9.425 25.001 1.00 84.06 99 ALA A N 1
ATOM 815 C CA . ALA A 1 99 ? -25.994 -8.484 24.508 1.00 84.06 99 ALA A CA 1
ATOM 816 C C . ALA A 1 99 ? -24.631 -9.158 24.279 1.00 84.06 99 ALA A C 1
ATOM 818 O O . ALA A 1 99 ? -24.036 -8.968 23.217 1.00 84.06 99 ALA A O 1
ATOM 819 N N . LYS A 1 100 ? -24.166 -9.986 25.226 1.00 86.19 100 LYS A N 1
ATOM 820 C CA . LYS A 1 100 ? -22.907 -10.743 25.094 1.00 86.19 100 LYS A CA 1
ATOM 821 C C . LYS A 1 100 ? -22.941 -11.678 23.885 1.00 86.19 100 LYS A C 1
ATOM 823 O O . LYS A 1 100 ? -22.082 -11.582 23.015 1.00 86.19 100 LYS A O 1
ATOM 828 N N . VAL A 1 101 ? -23.997 -12.486 23.766 1.00 84.31 101 VAL A N 1
ATOM 829 C CA . VAL A 1 101 ? -24.176 -13.412 22.633 1.00 84.31 101 VAL A CA 1
ATOM 830 C C . VAL A 1 101 ? -24.239 -12.660 21.299 1.00 84.31 101 VAL A C 1
ATOM 832 O O . VAL A 1 101 ? -23.698 -13.122 20.295 1.00 84.31 101 VAL A O 1
ATOM 835 N N . THR A 1 102 ? -24.861 -11.478 21.267 1.00 83.62 102 THR A N 1
ATOM 836 C CA . THR A 1 102 ? -24.955 -10.660 20.044 1.00 83.62 102 THR A CA 1
ATOM 837 C C . THR A 1 102 ? -23.594 -10.161 19.564 1.00 83.62 102 THR A C 1
ATOM 839 O O . THR A 1 102 ? -23.366 -10.089 18.355 1.00 83.62 102 THR A O 1
ATOM 842 N N . ARG A 1 103 ? -22.685 -9.823 20.485 1.00 84.50 103 ARG A N 1
ATOM 843 C CA . ARG A 1 103 ? -21.331 -9.361 20.150 1.00 84.50 103 ARG A CA 1
ATOM 844 C C . ARG A 1 103 ? -20.494 -10.468 19.512 1.00 84.50 103 ARG A C 1
ATOM 846 O O . ARG A 1 103 ? -19.813 -10.199 18.526 1.00 84.50 103 ARG A O 1
ATOM 853 N N . ASP A 1 104 ? -20.604 -11.686 20.032 1.00 84.75 104 ASP A N 1
ATOM 854 C CA . ASP A 1 104 ? -19.877 -12.854 19.517 1.00 84.75 104 ASP A CA 1
ATOM 855 C C . ASP A 1 104 ? -20.487 -13.399 18.213 1.00 84.75 104 ASP A C 1
ATOM 857 O O . ASP A 1 104 ? -19.828 -14.096 17.440 1.00 84.75 104 ASP A O 1
ATOM 861 N N . THR A 1 105 ? -21.747 -13.056 17.929 1.00 85.38 105 THR A N 1
ATOM 862 C CA . THR A 1 105 ? -22.427 -13.442 16.690 1.00 85.38 105 THR A CA 1
ATOM 863 C C . THR A 1 105 ? -22.038 -12.503 15.542 1.00 85.38 105 THR A C 1
ATOM 865 O O . THR A 1 105 ? -22.233 -11.282 15.607 1.00 85.38 105 THR A O 1
ATOM 868 N N . ALA A 1 106 ? -21.533 -13.085 14.450 1.00 84.62 106 ALA A N 1
ATOM 869 C CA . ALA A 1 106 ? -21.220 -12.364 13.216 1.00 84.62 106 ALA A CA 1
ATOM 870 C C . ALA A 1 106 ? -22.440 -11.579 12.697 1.00 84.62 106 ALA A C 1
ATOM 872 O O . ALA A 1 106 ? -23.573 -12.044 12.811 1.00 84.62 106 ALA A O 1
ATOM 873 N N . ALA A 1 107 ? -22.217 -10.381 12.146 1.00 83.00 107 ALA A N 1
ATOM 874 C CA . ALA A 1 107 ? -23.284 -9.425 11.826 1.00 83.00 107 ALA A CA 1
ATOM 875 C C . ALA A 1 107 ? -24.358 -9.972 10.868 1.00 83.00 107 ALA A C 1
ATOM 877 O O . ALA A 1 107 ? -25.531 -9.638 11.009 1.00 83.00 107 ALA A O 1
ATOM 878 N N . ASP A 1 108 ? -23.959 -10.838 9.942 1.00 86.75 108 ASP A N 1
ATOM 879 C CA . ASP A 1 108 ? -24.793 -11.538 8.962 1.00 86.75 108 ASP A CA 1
ATOM 880 C C . ASP A 1 108 ? -25.617 -12.694 9.557 1.00 86.75 108 ASP A C 1
ATOM 882 O O . ASP A 1 108 ? -26.576 -13.149 8.939 1.00 86.75 108 ASP A O 1
ATOM 886 N N . LYS A 1 109 ? -25.270 -13.157 10.763 1.00 88.56 109 LYS A N 1
ATOM 887 C CA . LYS A 1 109 ? -25.924 -14.272 11.470 1.00 88.56 109 LYS A CA 1
ATOM 888 C C . LYS A 1 109 ? -26.776 -13.827 12.658 1.00 88.56 109 LYS A C 1
ATOM 890 O O . LYS A 1 109 ? -27.269 -14.673 13.403 1.00 88.56 109 LYS A O 1
ATOM 895 N N . ARG A 1 110 ? -26.934 -12.518 12.866 1.00 87.81 110 ARG A N 1
ATOM 896 C CA . ARG A 1 110 ? -27.718 -11.980 13.983 1.00 87.81 110 ARG A CA 1
ATOM 897 C C . ARG A 1 110 ? -29.212 -12.200 13.748 1.00 87.81 110 ARG A C 1
ATOM 899 O O . ARG A 1 110 ? -29.728 -11.944 12.663 1.00 87.81 110 ARG A O 1
ATOM 906 N N . THR A 1 111 ? -29.908 -12.653 14.783 1.00 89.25 111 THR A N 1
ATOM 907 C CA . THR A 1 111 ? -31.372 -12.798 14.792 1.00 89.25 111 THR A CA 1
ATOM 908 C C . THR A 1 111 ? -32.066 -11.426 14.785 1.00 89.25 111 THR A C 1
ATOM 910 O O . THR A 1 111 ? -31.451 -10.422 15.167 1.00 89.25 111 THR A O 1
ATOM 913 N N . PRO A 1 112 ? -33.345 -11.339 14.370 1.00 89.62 112 PRO A N 1
ATOM 914 C CA . PRO A 1 112 ? -34.102 -10.086 14.398 1.00 89.62 112 PRO A CA 1
ATOM 915 C C . PRO A 1 112 ? -34.112 -9.408 15.777 1.00 89.62 112 PRO A C 1
ATOM 917 O O . PRO A 1 112 ? -33.982 -8.187 15.862 1.00 89.62 112 PRO A O 1
ATOM 920 N N . GLU A 1 113 ? -34.188 -10.191 16.853 1.00 86.19 113 GLU A N 1
ATOM 921 C CA . GLU A 1 113 ? -34.174 -9.718 18.240 1.00 86.19 113 GLU A CA 1
ATOM 922 C C . GLU A 1 113 ? -32.821 -9.096 18.613 1.00 86.19 113 GLU A C 1
ATOM 924 O O . GLU A 1 113 ? -32.766 -8.037 19.237 1.00 86.19 113 GLU A O 1
ATOM 929 N N . GLN A 1 114 ? -31.718 -9.705 18.172 1.00 84.88 114 GLN A N 1
ATOM 930 C CA . GLN A 1 114 ? -30.362 -9.186 18.374 1.00 84.88 114 GLN A CA 1
ATOM 931 C C . GLN A 1 114 ? -30.112 -7.894 17.585 1.00 84.88 114 GLN A C 1
ATOM 933 O O . GLN A 1 114 ? -29.479 -6.961 18.082 1.00 84.88 114 GLN A O 1
ATOM 938 N N . ILE A 1 11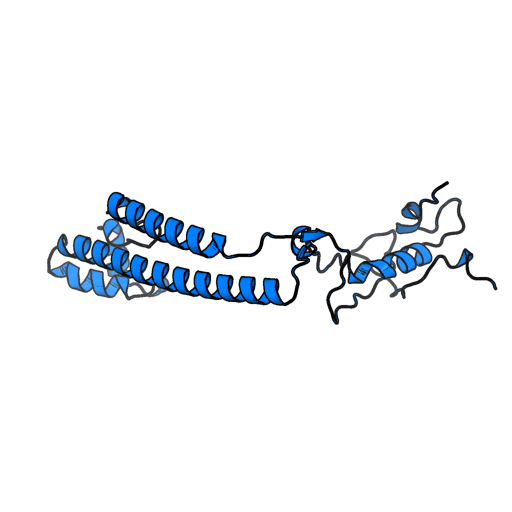5 ? -30.633 -7.811 16.357 1.00 86.00 115 ILE A N 1
ATOM 939 C CA . ILE A 1 115 ? -30.578 -6.583 15.552 1.00 86.00 115 ILE A CA 1
ATOM 940 C C . ILE A 1 115 ? -31.382 -5.474 16.236 1.00 86.00 115 ILE A C 1
ATOM 942 O O . ILE A 1 115 ? -30.921 -4.334 16.302 1.00 86.00 115 ILE A O 1
ATOM 946 N N . GLN A 1 116 ? -32.567 -5.797 16.761 1.00 86.75 116 GLN A N 1
ATOM 947 C CA . GLN A 1 116 ? -33.391 -4.833 17.483 1.00 86.75 116 GLN A CA 1
ATOM 948 C C . GLN A 1 116 ? -32.706 -4.352 18.768 1.00 86.75 116 GLN A C 1
ATOM 950 O O . GLN A 1 116 ? -32.717 -3.155 19.039 1.00 86.75 116 GLN A O 1
ATOM 955 N N . LEU A 1 117 ? -32.014 -5.231 19.498 1.00 85.81 117 LEU A N 1
ATOM 956 C CA . LEU A 1 117 ? -31.252 -4.858 20.693 1.00 85.81 117 LEU A CA 1
ATOM 957 C C . LEU A 1 117 ? -30.199 -3.773 20.408 1.00 85.81 117 LEU A C 1
ATOM 959 O O . LEU A 1 117 ? -30.068 -2.830 21.183 1.00 85.81 117 LEU A O 1
ATOM 963 N N . PHE A 1 118 ? -29.471 -3.868 19.293 1.00 84.19 118 PHE A N 1
ATOM 964 C CA . PHE A 1 118 ? -28.488 -2.848 18.897 1.00 84.19 118 PHE A CA 1
ATOM 965 C C . PHE A 1 118 ? -29.124 -1.555 18.373 1.00 84.19 118 PHE A C 1
ATOM 967 O O . PHE A 1 118 ? -28.501 -0.500 18.464 1.00 84.19 118 PHE A O 1
ATOM 974 N N . LYS A 1 119 ? -30.360 -1.603 17.857 1.00 86.75 119 LYS A N 1
ATOM 975 C CA . LYS A 1 119 ? -31.128 -0.387 17.534 1.00 86.75 119 LYS A CA 1
ATOM 976 C C . LYS A 1 119 ? -31.596 0.331 18.797 1.00 86.75 119 LYS A C 1
ATOM 978 O O . LYS A 1 119 ? -31.500 1.552 18.862 1.00 86.75 119 LYS A O 1
ATOM 983 N N . ASP A 1 120 ? -32.073 -0.427 19.781 1.00 87.31 120 ASP A N 1
ATOM 984 C CA . ASP A 1 120 ? -32.551 0.109 21.057 1.00 87.31 120 ASP A CA 1
ATOM 985 C C . ASP A 1 120 ? -31.391 0.656 21.905 1.00 87.31 120 ASP A C 1
ATOM 987 O O . ASP A 1 120 ? -31.538 1.670 22.585 1.00 87.31 120 ASP A O 1
ATOM 991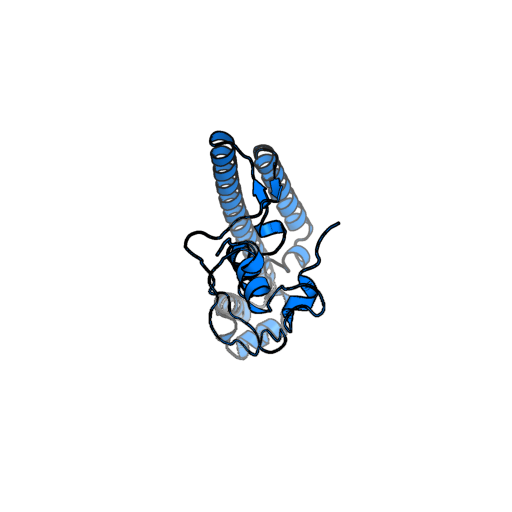 N N . TYR A 1 121 ? -30.220 0.010 21.833 1.00 86.62 121 TYR A N 1
ATOM 992 C CA . TYR A 1 121 ? -29.004 0.404 22.545 1.00 86.62 121 TYR A CA 1
ATOM 993 C C . TYR A 1 121 ? -27.803 0.493 21.589 1.00 86.62 121 TYR A C 1
ATOM 995 O O . TYR A 1 121 ? -26.954 -0.406 21.569 1.00 86.62 121 TYR A O 1
ATOM 1003 N N . PRO A 1 122 ? -27.667 1.602 20.835 1.00 86.56 122 PRO A N 1
ATOM 1004 C CA . PRO A 1 122 ? -26.538 1.808 19.926 1.00 86.56 122 PRO A CA 1
ATOM 1005 C C . PRO A 1 122 ? -25.177 1.761 20.629 1.00 86.56 122 PRO A C 1
ATOM 1007 O O . PRO A 1 122 ? -24.171 1.445 19.999 1.00 86.56 122 PRO A O 1
ATOM 1010 N N . SER A 1 123 ? -25.142 2.025 21.943 1.00 86.19 123 SER A N 1
ATOM 1011 C CA . SER A 1 123 ? -23.918 1.959 22.741 1.00 86.19 123 SER A CA 1
ATOM 1012 C C . SER A 1 123 ? -23.325 0.565 22.893 1.00 86.19 123 SER A C 1
ATOM 1014 O O . SER A 1 123 ? -22.181 0.454 23.305 1.00 86.19 123 SER A O 1
ATOM 1016 N N . LEU A 1 124 ? -24.045 -0.499 22.533 1.00 85.56 124 LEU A N 1
ATOM 1017 C CA . LEU A 1 124 ? -23.504 -1.861 22.539 1.00 85.56 124 LEU A CA 1
ATOM 1018 C C . LEU A 1 124 ? -22.658 -2.169 21.301 1.00 85.56 124 LEU A C 1
ATOM 1020 O O . LEU A 1 124 ? -21.841 -3.090 21.329 1.00 85.56 124 LEU A O 1
ATOM 1024 N N . ASN A 1 125 ? -22.810 -1.385 20.234 1.00 85.81 125 ASN A N 1
ATOM 1025 C CA . ASN A 1 125 ? -22.054 -1.542 18.998 1.00 85.81 125 ASN A CA 1
ATOM 1026 C C . ASN A 1 125 ? -20.713 -0.785 19.055 1.00 85.81 125 ASN A C 1
ATOM 1028 O O . ASN A 1 125 ? -20.354 -0.086 18.113 1.00 85.81 125 ASN A O 1
ATOM 1032 N N . VAL A 1 126 ? -19.994 -0.883 20.182 1.00 89.31 126 VAL A N 1
ATOM 1033 C CA . VAL A 1 126 ? -18.660 -0.282 20.314 1.00 89.31 126 VAL A CA 1
ATOM 1034 C C . VAL A 1 126 ? -17.634 -1.125 19.571 1.00 89.31 126 VAL A C 1
ATOM 1036 O O . VAL A 1 126 ? -17.460 -2.315 19.865 1.00 89.31 126 VAL A O 1
ATOM 1039 N N . ASP A 1 127 ? -16.905 -0.471 18.676 1.00 90.00 127 ASP A N 1
ATOM 1040 C CA . ASP A 1 127 ? -15.766 -1.008 17.948 1.00 90.00 127 ASP A CA 1
ATOM 1041 C C . ASP A 1 127 ? -14.501 -0.150 18.162 1.00 90.00 127 ASP A C 1
ATOM 1043 O O . ASP A 1 127 ? -14.491 0.839 18.900 1.00 90.00 127 ASP A O 1
ATOM 1047 N N . ARG A 1 128 ? -13.396 -0.556 17.527 1.00 89.88 128 ARG A N 1
ATOM 1048 C CA . ARG A 1 128 ? -12.091 0.120 17.626 1.00 89.88 128 ARG A CA 1
ATOM 1049 C C . ARG A 1 128 ? -12.146 1.590 17.194 1.00 89.88 128 ARG A C 1
ATOM 1051 O O . ARG A 1 128 ? -11.436 2.416 17.760 1.00 89.88 128 ARG A O 1
ATOM 1058 N N . GLY A 1 129 ? -12.964 1.906 16.194 1.00 89.56 129 GLY A N 1
ATOM 1059 C CA . GLY A 1 129 ? -13.159 3.245 15.652 1.00 89.56 129 GLY A CA 1
ATOM 1060 C C . GLY A 1 129 ? -14.092 4.109 16.492 1.00 89.56 129 GLY A C 1
ATOM 1061 O O . GLY A 1 129 ? -13.964 5.324 16.439 1.00 89.56 129 GLY A O 1
ATOM 1062 N N . SER A 1 130 ? -14.979 3.525 17.301 1.00 91.25 130 SER A N 1
ATOM 1063 C CA . SER A 1 130 ? -15.922 4.276 18.143 1.00 91.25 130 SER A CA 1
ATOM 1064 C C . SER A 1 130 ? -15.510 4.375 19.617 1.00 91.25 130 SER A C 1
ATOM 1066 O O . SER A 1 130 ? -16.120 5.138 20.364 1.00 91.25 130 SER A O 1
ATOM 1068 N N . ALA A 1 131 ? -14.482 3.643 20.062 1.00 91.69 131 ALA A N 1
ATOM 1069 C CA . ALA A 1 131 ? -14.050 3.591 21.465 1.00 91.69 131 ALA A CA 1
ATOM 1070 C C . ALA A 1 131 ? -13.760 4.976 22.086 1.00 91.69 131 ALA A C 1
ATOM 1072 O O . ALA A 1 131 ? -14.035 5.205 23.266 1.00 91.69 131 ALA A O 1
ATOM 1073 N N . TYR A 1 132 ? -13.265 5.927 21.285 1.00 92.31 132 TYR A N 1
ATOM 1074 C CA . TYR A 1 132 ? -12.967 7.292 21.732 1.00 92.31 132 TYR A CA 1
ATOM 1075 C C . TYR A 1 132 ? -14.213 8.080 22.173 1.00 92.31 132 TYR A C 1
ATOM 1077 O O . TYR A 1 132 ? -14.088 9.011 22.967 1.00 92.31 132 TYR A O 1
ATOM 1085 N N . LEU A 1 133 ? -15.407 7.715 21.686 1.00 91.25 133 LEU A N 1
ATOM 1086 C CA . LEU A 1 133 ? -16.669 8.358 22.068 1.00 91.25 133 LEU A CA 1
ATOM 1087 C C . LEU A 1 133 ? -17.062 8.049 23.519 1.00 91.25 133 LEU A C 1
ATOM 1089 O O . LEU A 1 133 ? -17.795 8.823 24.128 1.00 91.25 133 LEU A O 1
ATOM 1093 N N . TYR A 1 134 ? -16.566 6.936 24.068 1.00 90.50 134 TYR A N 1
ATOM 1094 C CA . TYR A 1 134 ? -16.868 6.478 25.426 1.00 90.50 134 TYR A CA 1
ATOM 1095 C C . TYR A 1 134 ? -15.737 6.809 26.399 1.00 90.50 134 TYR A C 1
ATOM 1097 O O . TYR A 1 134 ? -15.986 7.314 27.490 1.00 90.50 134 TYR A O 1
ATOM 1105 N N . GLU A 1 135 ? -14.486 6.552 26.004 1.00 91.81 135 GLU A N 1
ATOM 1106 C CA . GLU A 1 135 ? -13.303 6.754 26.851 1.00 91.81 135 GLU A CA 1
ATOM 1107 C C . GLU A 1 135 ? -12.220 7.571 26.132 1.00 91.81 135 GLU A C 1
ATOM 1109 O O . GLU A 1 135 ? -11.078 7.138 25.978 1.00 91.81 135 GLU A O 1
ATOM 1114 N N . GLY A 1 136 ? -12.566 8.788 25.700 1.00 93.00 136 GLY A N 1
ATOM 1115 C CA . GLY A 1 136 ? -11.671 9.653 24.921 1.00 93.00 136 GLY A CA 1
ATOM 1116 C C . GLY A 1 136 ? -10.303 9.898 25.566 1.00 93.00 136 GLY A C 1
ATOM 1117 O O . GLY A 1 136 ? -9.286 9.803 24.884 1.00 93.00 136 GLY A O 1
ATOM 1118 N N . GLN A 1 137 ? -10.243 10.141 26.881 1.00 95.19 137 GLN A N 1
ATOM 1119 C CA . GLN A 1 137 ? -8.964 10.334 27.578 1.00 95.19 137 GLN A CA 1
ATOM 1120 C C . GLN A 1 137 ? -8.079 9.079 27.515 1.00 95.19 137 GLN A C 1
ATOM 1122 O O . GLN A 1 137 ? -6.917 9.177 27.125 1.00 95.19 137 GLN A O 1
ATOM 1127 N N . ARG A 1 138 ? -8.636 7.902 27.829 1.00 94.00 138 ARG A N 1
ATOM 1128 C CA . ARG A 1 138 ? -7.904 6.627 27.799 1.00 94.00 138 ARG A CA 1
ATOM 1129 C C . ARG A 1 138 ? -7.399 6.310 26.393 1.00 94.00 138 ARG A C 1
ATOM 1131 O O . ARG A 1 138 ? -6.262 5.881 26.242 1.00 94.00 138 ARG A O 1
ATOM 1138 N N . ILE A 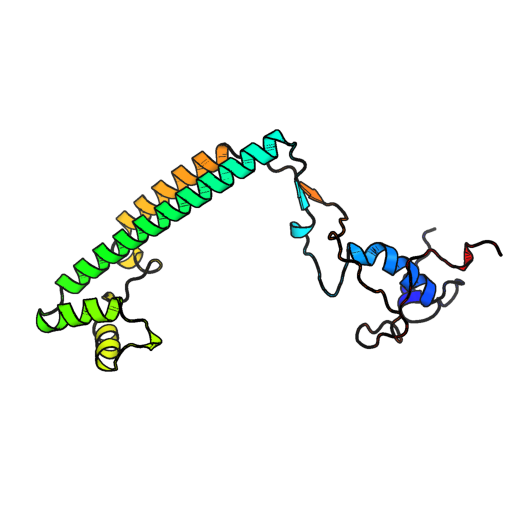1 139 ? -8.217 6.557 25.366 1.00 94.94 139 ILE A N 1
ATOM 1139 C CA . ILE A 1 139 ? -7.827 6.351 23.965 1.00 94.94 139 ILE A CA 1
ATOM 1140 C C . ILE A 1 139 ? -6.739 7.338 23.531 1.00 94.94 139 ILE A C 1
ATOM 1142 O O . ILE A 1 139 ? -5.808 6.943 22.834 1.00 94.94 139 ILE A O 1
ATOM 1146 N N . ASN A 1 140 ? -6.794 8.595 23.970 1.00 95.62 140 ASN A N 1
ATOM 1147 C CA . ASN A 1 140 ? -5.744 9.571 23.678 1.00 95.62 140 ASN A CA 1
ATOM 1148 C C . ASN A 1 140 ? -4.407 9.188 24.328 1.00 95.62 140 ASN A C 1
ATOM 1150 O O . ASN A 1 140 ? -3.370 9.239 23.668 1.00 95.62 140 ASN A O 1
ATOM 1154 N N . GLU A 1 141 ? -4.425 8.769 25.595 1.00 96.19 141 GLU A N 1
ATOM 1155 C CA . GLU A 1 141 ? -3.236 8.280 26.307 1.00 96.19 141 GLU A CA 1
ATOM 1156 C C . GLU A 1 141 ? -2.674 7.007 25.656 1.00 96.19 141 GLU A C 1
ATOM 1158 O O . GLU A 1 141 ? -1.466 6.903 25.439 1.00 96.19 141 GLU A O 1
ATOM 1163 N N . PHE A 1 142 ? -3.550 6.076 25.270 1.00 96.31 142 PHE A N 1
ATOM 1164 C CA . PHE A 1 142 ? -3.202 4.869 24.521 1.00 96.31 142 PHE A CA 1
ATOM 1165 C C . PHE A 1 142 ? -2.540 5.198 23.175 1.00 96.31 142 PHE A C 1
ATOM 1167 O O . PHE A 1 142 ? -1.449 4.706 22.888 1.00 96.31 142 PHE A O 1
ATOM 1174 N N . ASN A 1 143 ? -3.153 6.066 22.365 1.00 95.56 143 ASN A N 1
ATOM 1175 C CA . ASN A 1 143 ? -2.606 6.460 21.067 1.00 95.56 143 ASN A CA 1
ATOM 1176 C C . ASN A 1 143 ? -1.241 7.130 21.233 1.00 95.56 143 ASN A C 1
ATOM 1178 O O . ASN A 1 143 ? -0.303 6.787 20.520 1.00 95.56 143 ASN A O 1
ATOM 1182 N N . LYS A 1 144 ? -1.102 8.024 22.219 1.00 97.12 144 LYS A N 1
ATOM 1183 C CA . LYS A 1 144 ? 0.172 8.680 22.521 1.00 97.12 144 LYS A CA 1
ATOM 1184 C C . LYS A 1 144 ? 1.258 7.671 22.900 1.00 97.12 144 LYS A C 1
ATOM 1186 O O . LYS A 1 144 ? 2.335 7.709 22.319 1.00 97.12 144 LYS A O 1
ATOM 1191 N N . LYS A 1 145 ? 0.964 6.727 23.803 1.00 97.06 145 LYS A N 1
ATOM 1192 C CA . LYS A 1 145 ? 1.890 5.649 24.201 1.00 97.06 145 LYS A CA 1
ATOM 1193 C C . LYS A 1 145 ? 2.430 4.888 22.986 1.00 97.06 145 LYS A C 1
ATOM 1195 O O . LYS A 1 145 ? 3.634 4.661 22.898 1.00 97.06 145 LYS A O 1
ATOM 1200 N N . TYR A 1 146 ? 1.555 4.478 22.068 1.00 96.94 146 TYR A N 1
ATOM 1201 C CA . TYR A 1 146 ? 1.960 3.689 20.903 1.00 96.94 146 TYR A CA 1
ATOM 1202 C C . TYR A 1 146 ? 2.653 4.519 19.819 1.00 96.94 146 TYR A C 1
ATOM 1204 O O . TYR A 1 146 ? 3.587 4.016 19.198 1.00 96.94 146 TYR A O 1
ATOM 1212 N N . GLU A 1 147 ? 2.274 5.782 19.622 1.00 96.88 147 GLU A N 1
ATOM 1213 C CA . GLU A 1 147 ? 3.007 6.694 18.735 1.00 96.88 147 GLU A CA 1
ATOM 1214 C C . GLU A 1 147 ? 4.416 6.999 19.275 1.00 96.88 147 GLU A C 1
ATOM 1216 O O . GLU A 1 147 ? 5.386 6.958 18.517 1.00 96.88 147 GLU A O 1
ATOM 1221 N N . ASP A 1 148 ? 4.583 7.194 20.586 1.00 97.44 148 ASP A N 1
ATOM 1222 C CA . ASP A 1 148 ? 5.897 7.396 21.218 1.00 97.44 148 ASP A CA 1
ATOM 1223 C C . ASP A 1 148 ? 6.796 6.145 21.073 1.00 97.44 148 ASP A C 1
ATOM 1225 O O . ASP A 1 148 ? 7.993 6.235 20.780 1.00 97.44 148 ASP A O 1
ATOM 1229 N N . GLN A 1 149 ? 6.226 4.943 21.208 1.00 96.69 149 GLN A N 1
ATOM 1230 C CA . GLN A 1 149 ? 6.957 3.691 20.966 1.00 96.69 149 GLN A CA 1
ATOM 1231 C C . GLN A 1 149 ? 7.319 3.523 19.487 1.00 96.69 149 GLN A C 1
ATOM 1233 O O . GLN A 1 149 ? 8.464 3.211 19.157 1.00 96.69 149 GLN A O 1
ATOM 1238 N N . LYS A 1 150 ? 6.372 3.785 18.584 1.00 97.06 150 LYS A N 1
ATOM 1239 C CA . LYS A 1 150 ? 6.577 3.702 17.135 1.00 97.06 150 LYS A CA 1
ATOM 1240 C C . LYS A 1 150 ? 7.645 4.678 16.655 1.00 97.06 150 LYS A C 1
ATOM 1242 O O . LYS A 1 150 ? 8.505 4.290 15.871 1.00 97.06 150 LYS A O 1
ATOM 1247 N N . THR A 1 151 ? 7.629 5.919 17.134 1.00 96.50 151 THR A N 1
ATOM 1248 C CA . THR A 1 151 ? 8.646 6.931 16.802 1.00 96.50 151 THR A CA 1
ATOM 1249 C C . THR A 1 151 ? 10.029 6.523 17.310 1.00 96.50 151 THR A C 1
ATOM 1251 O O . THR A 1 151 ? 11.003 6.632 16.566 1.00 96.50 151 THR A O 1
ATOM 1254 N N . THR A 1 152 ? 10.116 5.956 18.518 1.00 96.69 152 THR A N 1
ATOM 1255 C CA . THR A 1 152 ? 11.367 5.411 19.078 1.00 96.69 152 THR A CA 1
ATOM 1256 C C . THR A 1 152 ? 11.926 4.263 18.234 1.00 96.69 152 THR A C 1
ATOM 1258 O O . THR A 1 152 ? 13.130 4.199 17.987 1.00 96.69 152 THR A O 1
ATOM 1261 N N . ILE A 1 153 ? 1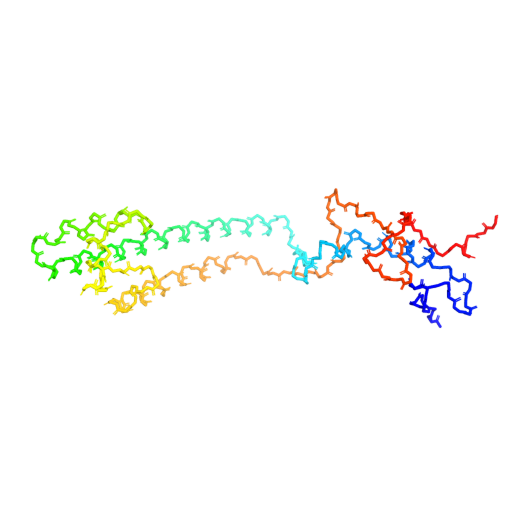1.066 3.359 17.761 1.00 96.25 153 ILE A N 1
ATOM 1262 C CA . ILE A 1 153 ? 11.464 2.238 16.898 1.00 96.25 153 ILE A CA 1
ATOM 1263 C C . ILE A 1 153 ? 11.891 2.746 15.516 1.00 96.25 153 ILE A C 1
ATOM 1265 O O . ILE A 1 153 ? 12.951 2.371 15.018 1.00 96.25 153 ILE A O 1
ATOM 1269 N N . LEU A 1 154 ? 11.115 3.654 14.917 1.00 95.00 154 LEU A N 1
ATOM 1270 C CA . LEU A 1 154 ? 11.425 4.253 13.617 1.00 95.00 154 LEU A CA 1
ATOM 1271 C C . LEU A 1 154 ? 12.735 5.043 13.625 1.00 95.00 154 LEU A C 1
ATOM 1273 O O . LEU A 1 154 ? 13.417 5.064 12.606 1.00 95.00 154 LEU A O 1
ATOM 1277 N N . ALA A 1 155 ? 13.129 5.631 14.757 1.00 95.88 155 ALA A N 1
ATOM 1278 C CA . ALA A 1 155 ? 14.413 6.320 14.889 1.00 95.88 155 ALA A CA 1
ATOM 1279 C C . ALA A 1 155 ? 15.628 5.389 14.701 1.00 95.88 155 ALA A C 1
ATOM 1281 O O . ALA A 1 155 ? 16.717 5.867 14.389 1.00 95.88 155 ALA A O 1
ATOM 1282 N N . LYS A 1 156 ? 15.455 4.068 14.857 1.00 95.25 156 LYS A N 1
ATOM 1283 C CA . LYS A 1 156 ? 16.492 3.062 14.570 1.00 95.25 156 LYS A CA 1
ATOM 1284 C C . LYS A 1 156 ? 16.591 2.728 13.075 1.00 95.25 156 LYS A C 1
ATOM 1286 O O . LYS A 1 156 ? 17.587 2.145 12.650 1.00 95.25 156 LYS A O 1
ATOM 1291 N N . ARG A 1 157 ? 15.560 3.044 12.275 1.00 94.81 157 ARG A N 1
ATOM 1292 C CA . ARG A 1 157 ? 15.522 2.735 10.838 1.00 94.81 157 ARG A CA 1
ATOM 1293 C C . ARG A 1 157 ? 16.567 3.594 10.119 1.00 94.81 157 ARG A C 1
ATOM 1295 O O . ARG A 1 157 ? 16.586 4.809 10.322 1.00 94.81 157 ARG A O 1
ATOM 1302 N N . PRO A 1 158 ? 17.413 3.009 9.254 1.00 95.19 158 PRO A N 1
ATOM 1303 C CA . PRO A 1 158 ? 18.311 3.794 8.422 1.00 95.19 158 PRO A CA 1
ATOM 1304 C C . PRO A 1 158 ? 17.525 4.808 7.588 1.00 95.19 158 PRO A C 1
ATOM 1306 O O . PRO A 1 158 ? 16.419 4.515 7.130 1.00 95.19 158 PRO A O 1
ATOM 1309 N N . ALA A 1 159 ? 18.104 5.990 7.369 1.00 93.44 159 ALA A N 1
ATOM 1310 C CA . ALA A 1 159 ? 17.486 6.999 6.521 1.00 93.44 159 ALA A CA 1
ATOM 1311 C C . ALA A 1 159 ? 17.225 6.428 5.120 1.00 93.44 159 ALA A C 1
ATOM 1313 O O . ALA A 1 159 ? 18.067 5.725 4.550 1.00 93.44 159 ALA A O 1
ATOM 1314 N N . ASP A 1 160 ? 16.051 6.722 4.571 1.00 92.94 160 ASP A N 1
ATOM 1315 C CA . ASP A 1 160 ? 15.707 6.315 3.218 1.00 92.94 160 ASP A CA 1
ATOM 1316 C C . ASP A 1 160 ? 16.631 7.015 2.206 1.00 92.94 160 ASP A C 1
ATOM 1318 O O . ASP A 1 160 ? 16.814 8.232 2.254 1.00 92.94 160 ASP A O 1
ATOM 1322 N N . ASN A 1 161 ? 17.205 6.250 1.274 1.00 92.19 161 ASN A N 1
ATOM 1323 C CA . ASN A 1 161 ? 18.041 6.771 0.193 1.00 92.19 161 ASN A CA 1
ATOM 1324 C C . ASN A 1 161 ? 17.537 6.230 -1.146 1.00 92.19 161 ASN A C 1
ATOM 1326 O O . ASN A 1 161 ? 18.118 5.321 -1.741 1.00 92.19 161 ASN A O 1
ATOM 1330 N N . PHE A 1 162 ? 16.379 6.730 -1.570 1.00 94.31 162 PHE A N 1
ATOM 1331 C CA . PHE A 1 162 ? 15.721 6.256 -2.777 1.00 94.31 162 PHE A CA 1
ATOM 1332 C C . PHE A 1 162 ? 16.339 6.849 -4.041 1.00 94.31 162 PHE A C 1
ATOM 1334 O O . PHE A 1 162 ? 16.494 8.062 -4.173 1.00 94.31 162 PHE A O 1
ATOM 1341 N N . LEU A 1 163 ? 16.582 5.981 -5.018 1.00 93.81 163 LEU A N 1
ATOM 1342 C CA . LEU A 1 163 ? 16.885 6.345 -6.393 1.00 93.81 163 LEU A CA 1
ATOM 1343 C C . LEU A 1 163 ? 15.712 5.942 -7.287 1.00 93.81 163 LEU A C 1
ATOM 1345 O O . LEU A 1 163 ? 15.251 4.801 -7.247 1.00 93.81 163 LEU A O 1
ATOM 1349 N N . ALA A 1 164 ? 15.249 6.868 -8.124 1.00 92.06 164 ALA A N 1
ATOM 1350 C CA . ALA A 1 164 ? 14.337 6.527 -9.207 1.00 92.06 164 ALA A CA 1
ATOM 1351 C C . ALA A 1 164 ? 15.124 5.791 -10.296 1.00 92.06 164 ALA A C 1
ATOM 1353 O O . ALA A 1 164 ? 15.980 6.384 -10.952 1.00 92.06 164 ALA A O 1
ATOM 1354 N N . ALA A 1 165 ? 14.837 4.505 -10.478 1.00 89.56 165 ALA A N 1
ATOM 1355 C CA . ALA A 1 165 ? 15.518 3.671 -11.455 1.00 89.56 165 ALA A CA 1
ATOM 1356 C C . ALA A 1 165 ? 14.523 3.136 -12.488 1.00 89.56 165 ALA A C 1
ATOM 1358 O O . ALA A 1 165 ? 13.437 2.654 -12.148 1.00 89.56 165 ALA A O 1
ATOM 1359 N N . PHE A 1 166 ? 14.911 3.174 -13.765 1.00 90.31 166 PHE A N 1
ATOM 1360 C CA . PHE A 1 166 ? 14.270 2.319 -14.757 1.00 90.31 166 PHE A CA 1
ATOM 1361 C C . PHE A 1 166 ? 14.622 0.872 -14.398 1.00 90.31 166 PHE A C 1
ATOM 1363 O O . PHE A 1 166 ? 15.792 0.500 -14.388 1.00 90.31 166 PHE A O 1
ATOM 1370 N N . SER A 1 167 ? 13.612 0.094 -14.017 1.00 88.75 167 SER A N 1
ATOM 1371 C CA . SER A 1 167 ? 13.770 -1.288 -13.573 1.00 88.75 167 SER A CA 1
ATOM 1372 C C . SER A 1 167 ? 12.724 -2.171 -14.229 1.00 88.75 167 SER A C 1
ATOM 1374 O O . SER A 1 167 ? 11.560 -1.783 -14.351 1.00 88.75 167 SER A O 1
ATOM 1376 N N . GLU A 1 168 ? 13.148 -3.368 -14.603 1.00 91.12 168 GLU A N 1
ATOM 1377 C CA . GLU A 1 168 ? 12.295 -4.429 -15.128 1.00 91.12 168 GLU A CA 1
ATOM 1378 C C . GLU A 1 168 ? 11.820 -5.326 -13.982 1.00 91.12 168 GLU A C 1
ATOM 1380 O O . GLU A 1 168 ? 12.451 -5.387 -12.921 1.00 91.12 168 GLU A O 1
ATOM 1385 N N . VAL A 1 169 ? 10.696 -6.012 -14.176 1.00 88.94 169 VAL A N 1
ATOM 1386 C CA . VAL A 1 169 ? 10.227 -7.026 -13.226 1.00 88.94 169 VAL A CA 1
ATOM 1387 C C . VAL A 1 169 ? 10.827 -8.378 -13.632 1.00 88.94 169 VAL A C 1
ATOM 1389 O O . VAL A 1 169 ? 10.641 -8.799 -14.776 1.00 88.94 169 VAL A O 1
ATOM 1392 N N . PRO A 1 170 ? 11.557 -9.077 -12.738 1.00 89.88 170 PRO A N 1
ATOM 1393 C CA . PRO A 1 170 ? 12.145 -10.371 -13.065 1.00 89.88 170 PRO A CA 1
ATOM 1394 C C . PRO A 1 170 ? 11.104 -11.357 -13.605 1.00 89.88 170 PRO A C 1
ATOM 1396 O O . PRO A 1 170 ? 10.026 -11.501 -13.034 1.00 89.88 170 PRO A O 1
ATOM 1399 N N . ASN A 1 171 ? 11.453 -12.064 -14.684 1.00 89.12 171 ASN A N 1
ATOM 1400 C CA . ASN A 1 171 ? 10.598 -13.045 -15.368 1.00 89.12 171 ASN A CA 1
ATOM 1401 C C . ASN A 1 171 ? 9.305 -12.479 -15.991 1.00 89.12 171 ASN A C 1
ATOM 1403 O O . ASN A 1 171 ? 8.428 -13.254 -16.370 1.00 89.12 171 ASN A O 1
ATOM 1407 N N . GLN A 1 172 ? 9.187 -11.158 -16.142 1.00 89.56 172 GLN A N 1
ATOM 1408 C CA . GLN A 1 172 ? 8.063 -10.514 -16.819 1.00 89.56 172 GLN A CA 1
ATOM 1409 C C . GLN A 1 172 ? 8.547 -9.807 -18.087 1.00 89.56 172 GLN A C 1
ATOM 1411 O O . GLN A 1 172 ? 9.044 -8.685 -18.046 1.00 89.56 172 GLN A O 1
ATOM 1416 N N . ILE A 1 173 ? 8.380 -10.476 -19.229 1.00 90.00 173 ILE A N 1
ATOM 1417 C CA . ILE A 1 173 ? 8.725 -9.932 -20.546 1.00 90.00 173 ILE A CA 1
ATOM 1418 C C . ILE A 1 173 ? 7.422 -9.749 -21.336 1.00 90.00 173 ILE A C 1
ATOM 1420 O O . ILE A 1 173 ? 6.887 -10.729 -21.863 1.00 90.00 173 ILE A O 1
ATOM 1424 N N . PRO A 1 174 ? 6.855 -8.531 -21.381 1.00 92.38 174 PRO A N 1
ATOM 1425 C CA . PRO A 1 174 ? 5.639 -8.273 -22.138 1.00 92.38 174 PRO A CA 1
ATOM 1426 C C . PRO A 1 174 ? 5.891 -8.414 -23.643 1.00 92.38 174 PRO A C 1
ATOM 1428 O O . PRO A 1 174 ? 6.936 -8.025 -24.160 1.00 92.38 174 PRO A O 1
ATOM 1431 N N . VAL A 1 175 ? 4.904 -8.953 -24.362 1.00 94.31 175 VAL A N 1
ATOM 1432 C CA . VAL A 1 175 ? 4.943 -9.026 -25.827 1.00 94.31 175 VAL A CA 1
ATOM 1433 C C . VAL A 1 175 ? 4.449 -7.706 -26.410 1.00 94.31 175 VAL A C 1
ATOM 1435 O O . VAL A 1 175 ? 3.268 -7.357 -26.281 1.00 94.31 175 VAL A O 1
ATOM 1438 N N . THR A 1 176 ? 5.337 -6.997 -27.096 1.00 95.31 176 THR A N 1
ATOM 1439 C CA . THR A 1 176 ? 4.992 -5.795 -27.856 1.00 95.31 176 THR A CA 1
ATOM 1440 C C . THR A 1 176 ? 4.268 -6.167 -29.137 1.00 95.31 176 THR A C 1
ATOM 1442 O O . THR A 1 176 ? 4.649 -7.108 -29.828 1.00 95.31 176 THR A O 1
ATOM 1445 N N . HIS A 1 177 ? 3.227 -5.412 -29.469 1.00 95.94 177 HIS A N 1
ATOM 1446 C CA . HIS A 1 177 ? 2.469 -5.582 -30.703 1.00 95.94 177 HIS A CA 1
ATOM 1447 C C . HIS A 1 177 ? 2.510 -4.287 -31.511 1.00 95.94 177 HIS A C 1
ATOM 1449 O O . HIS A 1 177 ? 2.547 -3.193 -30.939 1.00 95.94 177 HIS A O 1
ATOM 1455 N N . LEU A 1 178 ? 2.459 -4.414 -32.836 1.00 95.94 178 LEU A N 1
ATOM 1456 C CA . LEU A 1 178 ? 2.039 -3.317 -33.701 1.00 95.94 178 LEU A CA 1
ATOM 1457 C C . LEU A 1 178 ? 0.558 -3.025 -33.424 1.00 95.94 178 LEU A C 1
ATOM 1459 O O . LEU A 1 178 ? -0.214 -3.945 -33.161 1.00 95.94 178 LEU A O 1
ATOM 1463 N N . PHE A 1 179 ? 0.131 -1.767 -33.514 1.00 96.31 179 PHE A N 1
ATOM 1464 C CA . PHE A 1 179 ? -1.280 -1.411 -33.339 1.00 96.31 179 PHE A CA 1
ATOM 1465 C C . PHE A 1 179 ? -1.845 -0.742 -34.584 1.00 96.31 179 PHE A C 1
ATOM 1467 O O . PHE A 1 179 ? -1.192 0.094 -35.218 1.00 96.31 179 PHE A O 1
ATOM 1474 N N . PHE A 1 180 ? -3.082 -1.083 -34.944 1.00 96.62 180 PHE A N 1
ATOM 1475 C CA . PHE A 1 180 ? -3.761 -0.435 -36.061 1.00 96.62 180 PHE A CA 1
ATOM 1476 C C . PHE A 1 180 ? -3.942 1.057 -35.768 1.00 96.62 180 PHE A C 1
ATOM 1478 O O . PHE A 1 180 ? -4.675 1.434 -34.860 1.00 96.62 180 PHE A O 1
ATOM 1485 N N . ARG A 1 181 ? -3.253 1.917 -36.528 1.00 94.56 181 ARG A N 1
ATOM 1486 C CA . ARG A 1 181 ? -3.283 3.374 -36.330 1.00 94.56 181 ARG A CA 1
ATOM 1487 C C . ARG A 1 181 ? -2.980 3.821 -34.896 1.00 94.56 181 ARG A C 1
ATOM 1489 O O . ARG A 1 181 ? -3.503 4.833 -34.446 1.00 94.56 181 ARG A O 1
ATOM 1496 N N . GLY A 1 182 ? -2.132 3.069 -34.194 1.00 93.12 182 GLY A N 1
ATOM 1497 C CA . GLY A 1 182 ? -1.740 3.373 -32.820 1.00 93.12 182 GLY A CA 1
ATOM 1498 C C . GLY A 1 182 ? -2.791 3.045 -31.755 1.00 93.12 182 GLY A C 1
ATOM 1499 O O . GLY A 1 182 ? -2.527 3.285 -30.577 1.00 93.12 182 GLY A O 1
ATOM 1500 N N . ASP A 1 183 ? -3.950 2.489 -32.128 1.00 95.06 183 ASP A N 1
ATOM 1501 C CA . ASP A 1 183 ? -5.004 2.106 -31.185 1.00 95.06 183 ASP A CA 1
ATOM 1502 C C . ASP A 1 183 ? -4.621 0.847 -30.401 1.00 95.06 183 ASP A C 1
ATOM 1504 O O . ASP A 1 183 ? -4.599 -0.262 -30.937 1.00 95.06 183 ASP A O 1
ATOM 1508 N N . PHE A 1 184 ? -4.369 1.014 -29.103 1.00 92.25 184 PHE A N 1
ATOM 1509 C CA . PHE A 1 184 ? -3.953 -0.066 -28.210 1.00 92.25 184 PHE A CA 1
ATOM 1510 C C . PHE A 1 184 ? -5.003 -1.181 -28.041 1.00 92.25 184 PHE A C 1
ATOM 1512 O O . PHE A 1 184 ? -4.652 -2.278 -27.604 1.00 92.25 184 PHE A O 1
ATOM 1519 N N . ASN A 1 185 ? -6.269 -0.931 -28.39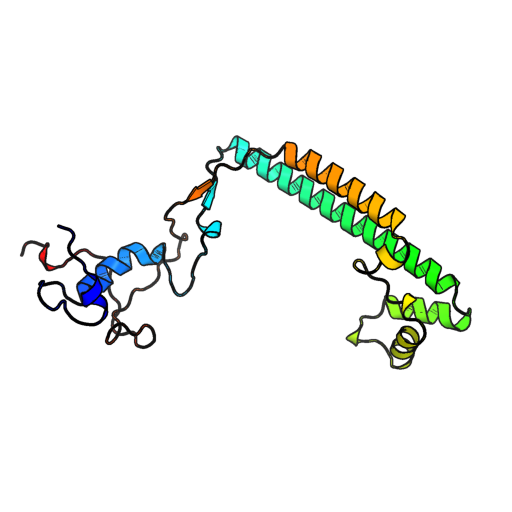4 1.00 95.06 185 ASN A N 1
ATOM 1520 C CA . ASN A 1 185 ? -7.330 -1.946 -28.380 1.00 95.06 185 ASN A CA 1
ATOM 1521 C C . ASN A 1 185 ? -7.342 -2.812 -29.646 1.00 95.06 185 ASN A C 1
ATOM 1523 O O . ASN A 1 185 ? -8.028 -3.832 -29.682 1.00 95.06 185 ASN A O 1
ATOM 1527 N N . SER A 1 186 ? -6.561 -2.432 -30.658 1.00 96.44 186 SER A N 1
ATOM 1528 C CA . SER A 1 186 ? -6.492 -3.089 -31.962 1.00 96.44 186 SER A CA 1
ATOM 1529 C C . SER A 1 186 ? -5.070 -3.615 -32.239 1.00 96.44 186 SER A C 1
ATOM 1531 O O . SER A 1 186 ? -4.392 -3.104 -33.144 1.00 96.44 186 SER A O 1
ATOM 1533 N N . PRO A 1 187 ? -4.569 -4.595 -31.451 1.00 96.06 187 PRO A N 1
ATOM 1534 C CA . PRO A 1 187 ? -3.252 -5.186 -31.669 1.00 96.06 187 PRO A CA 1
ATOM 1535 C C . PRO A 1 187 ? -3.219 -5.968 -32.983 1.00 96.06 187 PRO A C 1
ATOM 1537 O O . PRO A 1 187 ? -4.198 -6.599 -33.382 1.00 96.06 187 PRO A O 1
ATOM 1540 N N . LYS A 1 188 ? -2.066 -5.937 -33.641 1.00 95.94 188 LYS A N 1
ATOM 1541 C CA . LYS A 1 188 ? -1.760 -6.725 -34.831 1.00 95.94 188 LYS A CA 1
ATOM 1542 C C . LYS A 1 188 ? -0.660 -7.740 -34.512 1.00 95.94 188 LYS A C 1
ATOM 1544 O O . LYS A 1 188 ? -0.703 -8.373 -33.463 1.00 95.94 188 LYS A O 1
ATOM 1549 N N . GLU A 1 189 ? 0.304 -7.929 -35.404 1.00 95.81 189 GLU A N 1
ATOM 1550 C CA . GLU A 1 189 ? 1.423 -8.839 -35.217 1.00 95.81 189 GLU A CA 1
ATOM 1551 C C . GLU A 1 189 ? 2.332 -8.439 -34.036 1.00 95.81 189 GLU A C 1
ATOM 1553 O O . GLU A 1 189 ? 2.502 -7.247 -33.742 1.00 95.81 189 GLU A O 1
ATOM 1558 N N . PRO A 1 190 ? 2.929 -9.429 -33.347 1.00 96.94 190 PRO A N 1
ATOM 1559 C CA . PRO A 1 190 ? 3.947 -9.173 -32.343 1.00 96.94 190 PRO A CA 1
ATOM 1560 C C . PRO A 1 190 ? 5.228 -8.646 -32.996 1.00 96.94 190 PRO A C 1
ATOM 1562 O O . PRO A 1 190 ? 5.594 -9.035 -34.106 1.00 96.94 190 PRO A O 1
ATOM 1565 N N . VAL A 1 191 ? 5.937 -7.783 -32.276 1.00 95.94 191 VAL A N 1
ATOM 1566 C CA . VAL A 1 191 ? 7.166 -7.136 -32.734 1.00 95.94 191 VAL A CA 1
ATOM 1567 C C . VAL A 1 191 ? 8.264 -7.368 -31.700 1.00 95.94 191 VAL A C 1
ATOM 1569 O O . VAL A 1 191 ? 8.072 -7.127 -30.511 1.00 95.94 191 VAL A O 1
ATOM 1572 N N . ALA A 1 192 ? 9.423 -7.845 -32.154 1.00 95.25 192 ALA A N 1
ATOM 1573 C CA . ALA A 1 192 ? 10.592 -8.039 -31.302 1.00 95.25 192 ALA A CA 1
ATOM 1574 C C . ALA A 1 192 ? 11.335 -6.709 -31.051 1.00 95.25 192 ALA A C 1
ATOM 1576 O O . ALA A 1 192 ? 11.317 -5.828 -31.919 1.00 95.25 192 ALA A O 1
ATOM 1577 N N . PRO A 1 193 ? 12.038 -6.559 -29.912 1.00 95.56 193 PRO A N 1
ATOM 1578 C CA . PRO A 1 193 ? 12.863 -5.384 -29.652 1.00 95.56 193 PRO A CA 1
ATOM 1579 C C . PRO A 1 193 ? 13.939 -5.183 -30.722 1.00 95.56 193 PRO A C 1
ATOM 1581 O O . PRO A 1 193 ? 14.551 -6.132 -31.216 1.00 95.56 193 PRO A O 1
ATOM 1584 N N . GLY A 1 194 ? 14.172 -3.927 -31.101 1.00 93.94 194 GLY A N 1
ATOM 1585 C CA . GLY A 1 194 ? 15.202 -3.569 -32.073 1.00 93.94 194 GLY A CA 1
ATOM 1586 C C . GLY A 1 194 ? 15.296 -2.069 -32.342 1.00 93.94 194 GLY A C 1
ATOM 1587 O O . GLY A 1 194 ? 14.409 -1.303 -31.976 1.00 93.94 194 GLY A O 1
ATOM 1588 N N . GLY A 1 195 ? 16.394 -1.662 -32.978 1.00 91.00 195 GLY A N 1
ATOM 1589 C CA . GLY A 1 195 ? 16.601 -0.286 -33.433 1.00 91.00 195 GLY A CA 1
ATOM 1590 C C . GLY A 1 195 ? 15.869 0.033 -34.739 1.00 91.00 195 GLY A C 1
ATOM 1591 O O . GLY A 1 195 ? 15.136 -0.797 -35.278 1.00 91.00 195 GLY A O 1
ATOM 1592 N N . LEU A 1 196 ? 16.105 1.242 -35.256 1.00 91.06 196 LEU A N 1
ATOM 1593 C CA . LEU A 1 196 ? 15.595 1.664 -36.560 1.00 91.06 196 LEU A CA 1
ATOM 1594 C C . LEU A 1 196 ? 16.213 0.804 -37.666 1.00 91.06 196 LEU A C 1
ATOM 1596 O O . LEU A 1 196 ? 17.433 0.803 -37.831 1.00 91.06 196 LEU A O 1
ATOM 1600 N N . SER A 1 197 ? 15.381 0.117 -38.447 1.00 91.44 197 SER A N 1
ATOM 1601 C CA . SER A 1 197 ? 15.843 -0.739 -39.543 1.00 91.44 197 SER A CA 1
ATOM 1602 C C . SER A 1 197 ? 16.700 -0.006 -40.582 1.00 91.44 197 SER A C 1
ATOM 1604 O O . SER A 1 197 ? 17.633 -0.601 -41.107 1.00 91.44 197 SER A O 1
ATOM 1606 N N . ILE A 1 198 ? 16.457 1.291 -40.808 1.00 89.50 198 ILE A N 1
ATOM 1607 C CA . ILE A 1 198 ? 17.227 2.134 -41.739 1.00 89.50 198 ILE A CA 1
ATOM 1608 C C . ILE A 1 198 ? 18.705 2.312 -41.352 1.00 89.50 198 ILE A C 1
ATOM 1610 O O . ILE A 1 198 ? 19.512 2.717 -42.182 1.00 89.50 198 ILE A O 1
ATOM 1614 N N . LEU A 1 199 ? 19.061 2.048 -40.092 1.00 88.56 199 LEU A N 1
ATOM 1615 C CA . LEU A 1 199 ? 20.439 2.151 -39.605 1.00 88.56 199 LEU A CA 1
ATOM 1616 C C . LEU A 1 199 ? 21.215 0.837 -39.728 1.00 88.56 199 LEU A C 1
ATOM 1618 O O . LEU A 1 199 ? 22.417 0.826 -39.478 1.00 88.56 199 LEU A O 1
ATOM 1622 N N . ASN A 1 200 ? 20.548 -0.262 -40.079 1.00 82.88 200 ASN A N 1
ATOM 1623 C CA . ASN A 1 200 ? 21.236 -1.516 -40.339 1.00 82.88 200 ASN A CA 1
ATOM 1624 C C . ASN A 1 200 ? 21.815 -1.452 -41.758 1.00 82.88 200 ASN A C 1
ATOM 1626 O O . ASN A 1 200 ? 21.073 -1.223 -42.714 1.00 82.88 200 ASN A O 1
ATOM 1630 N N . GLU A 1 201 ? 23.134 -1.620 -41.889 1.00 62.12 201 GLU A N 1
ATOM 1631 C CA . GLU A 1 201 ? 23.768 -1.777 -43.202 1.00 62.12 201 GLU A CA 1
ATOM 1632 C C . GLU A 1 201 ? 23.203 -3.024 -43.918 1.00 62.12 201 GLU A C 1
ATOM 1634 O O . GLU A 1 201 ? 22.843 -3.994 -43.239 1.00 62.12 201 GLU A O 1
ATOM 1639 N N . PRO A 1 202 ? 23.063 -2.983 -45.257 1.00 61.25 202 PRO A N 1
ATOM 1640 C CA . PRO A 1 202 ? 22.523 -4.088 -46.049 1.00 61.25 202 PRO A CA 1
ATOM 1641 C C . PRO A 1 202 ? 23.385 -5.356 -46.021 1.00 61.25 202 PRO A C 1
ATOM 1643 O O . PRO A 1 202 ? 24.628 -5.243 -45.915 1.00 61.25 202 PRO A O 1
#

Foldseek 3Di:
DDDDCVCLLQAQDPPDRFHVLQSLLQVLVQCLLCVPVPGDDQVSQWDFPDDPVLVVLQVVLVVVLVVLVVVLVVVLVVLQVVQLLVLLVPDDPVCSVVLVVLVVDDPVRDDPVSVVSCVVPVSNPGDSVCSCVRVVPVVVVSVVVSVVVNVVSCVSRPDTDIDRDSDGDPPDRDFGFRANSNDPVRGDDTHHHDHGPVPDDD

pLDDT: mean 90.83, std 7.41, range [39.88, 97.44]

Radius of gyration: 30.27 Å; chains: 1; bounding box: 58×32×80 Å

InterPro domains:
  IPR011444 Domain of unknown function DUF1549 [PF07583] (1-31)

Sequence (202 aa):
MAWTVGCAQCHDHRYDPISQTDYYRIRAIFEPGLDWKQWRDRNSRLVNLWNAEQKQIAAAVEMELAELEGKRVAELDTIVLDIFNKEVGKLPEEKREMAKVTRDTAADKRTPEQIQLFKDYPSLNVDRGSAYLYEGQRINEFNKKYEDQKTTILAKRPADNFLAAFSEVPNQIPVTHLFFRGDFNSPKEPVAPGGLSILNEP